Protein 2D8A (pdb70)

Organism: Pyrococcus horikoshii (strain ATCC 700860 / DSM 12428 / JCM 9974 / NBRC 100139 / OT-3) (NCBI:txid70601)

CATH classification: 3.90.180.10 (+1 more: 3.40.50.720)

Sequence (327 aa):
EKVAIKTKPGYGAELVEVDVPKPGPGEVLIKVLATSICGTDLHIYEWNEWAQSRIKPPQIGHEVAGEVVEIGPGVEGIEVGDYVSVETHIVCGKCYTKIFGVDTDGVFAEYAVVPAQNIWKNPKSIPPEYATLQEPLGNAVDTVLAGPISGKSVLITGAGPLGLLGIAVAKASGAYPVIVSEPSDFRRELAKKVGADYVINPFEEDVVKEVDITDGNGVDVFLEFSGAPKALEQGLQAVTPAGRVSLLGLYPGKVTIDFNNLIIFKALTIYGITGRHLWETWYTVSRLLQSGKLNLDPIITHKYKGFDKYEEAFELRAGKTGKVVFL

B-factor: mean 37.65, std 12.91, range [17.11, 85.03]

Secondary structure (DSSP, 8-state):
---B---SSSSS---B--PPP---TTEEEEEEEEEE--HHHHHHHHT-TTHHHH--SS----EEEEEEEEE-TT--S--TT-EEEE--EE--S----EETTTSS--SSBSEEEEEGGGEEEPPTTS-HHHHTTHHHHHHHHHHHTTS--TT--EEEE--SHHHHHHHHHHHHTT--SEEEE-S-HHHHHHHHHHT-SEEE-TTTS-HHHH--TTTTS-EEEEEE-S--HHHHHHHHHHEEEEEEEEE----SS-----HIIIIITTT-EEEE-----SHHHHHHHHHHHHHT----TTTEEEE-SSSTTHHHHHH---S--SEEE--

GO terms:
  GO:0070401 NADP+ binding (F, IDA)
  GO:0070403 NAD+ binding (F, IDA)
  GO:0008270 zinc ion binding (F, IDA)
  GO:0008743 L-threonine 3-dehydrogenase activity (F, IDA)
  GO:0016597 amino acid binding (F, IDA)
  GO:0051289 protein homotetramerization (P, IDA)
  GO:0006566 L-threonine metabolic process (P, IDA)

Radius of gyration: 20.28 Å; Cα contacts (8 Å, |Δi|>4): 735; chains: 1; bounding box: 40×64×43 Å

Solvent-accessible surface area: 14862 Å² total

Nearest PDB structures (foldseek):
  2d8a-assembly1_A  TM=9.999E-01  e=1.717E-71  Pyrococcus horikoshii OT3
  2dq4-assembly1_A  TM=9.585E-01  e=4.069E-44  Thermus thermophilus
  5kia-assembly1_A-2  TM=9.401E-01  e=1.215E-38  Burkholderia thailandensis E264
  5tnx-assembly1_A  TM=8.640E-01  e=2.549E-27  Burkholderia ambifaria MC40-6
  4cpd-assembly2_C  TM=8.624E-01  e=5.779E-26  Thermus sp. ATN1

InterPro domains:
  IPR002328 Alcohol dehydrogenase, zinc-type, conserved site [PS00059] (66-80)
  IPR004627 L-threonine 3-dehydrogenase [MF_00627] (5-347)
  IPR004627 L-threonine 3-dehydrogenase [TIGR00692] (7-346)
  IPR011032 GroES-like superfamily [SSF50129] (3-177)
  IPR013149 Alcohol dehydrogenase-like, C-terminal [PF00107] (178-308)
  IPR013154 Alcohol dehydrogenase-like, N-terminal [PF08240] (28-140)
  IPR020843 Enoylreductase domain [SM00829] (16-345)
  IPR036291 NAD(P)-binding domain superfamily [SSF51735] (146-310)
  IPR050129 Zinc-containing alcohol dehydrogenase [PTHR43401] (5-345)

Structure (mmCIF, N/CA/C/O backbone):
data_2D8A
#
_entry.id   2D8A
#
_cell.length_a   85.084
_cell.length_b   89.436
_cell.length_c   122.413
_cell.angle_alpha   90.00
_cell.angle_beta   90.00
_cell.angle_gamma   90.00
#
_symmetry.space_group_name_H-M   'I 2 2 2'
#
loop_
_entity.id
_entity.type
_entity.pdbx_description
1 polymer 'Probable L-threonine 3-dehydrogenase'
2 non-polymer 'ZINC ION'
3 non-polymer NICOTINAMIDE-ADENINE-DINUCLEOTIDE
4 water water
#
loop_
_atom_site.group_PDB
_atom_site.id
_atom_site.type_symbol
_atom_site.label_atom_id
_atom_site.label_alt_id
_atom_site.label_comp_id
_atom_site.label_asym_id
_atom_site.label_entity_id
_atom_site.label_seq_id
_atom_site.pdbx_PDB_ins_code
_atom_site.Cartn_x
_atom_site.Cartn_y
_atom_site.Cartn_z
_atom_site.occupancy
_atom_site.B_iso_or_equiv
_atom_site.auth_seq_id
_atom_site.auth_comp_id
_atom_site.auth_asym_id
_atom_site.auth_atom_id
_atom_site.pdbx_PDB_model_num
ATOM 1 N N . GLU A 1 3 ? 31.099 -1.612 25.972 1.00 53.41 3 GLU A N 1
ATOM 2 C CA . GLU A 1 3 ? 31.181 -0.310 26.695 1.00 52.45 3 GLU A CA 1
ATOM 3 C C . GLU A 1 3 ? 30.055 0.608 26.227 1.00 50.40 3 GLU A C 1
ATOM 4 O O . GLU A 1 3 ? 29.887 0.843 25.032 1.00 48.79 3 GLU A O 1
ATOM 10 N N . LYS A 1 4 ? 29.278 1.114 27.178 1.00 48.76 4 LYS A N 1
ATOM 11 C CA . LYS A 1 4 ? 28.157 1.996 26.873 1.00 47.27 4 LYS A CA 1
ATOM 12 C C . LYS A 1 4 ? 28.461 3.439 27.268 1.00 45.08 4 LYS A C 1
ATOM 13 O O . LYS A 1 4 ? 29.387 3.706 28.036 1.00 44.11 4 LYS A O 1
ATOM 27 N N . VAL A 1 6 ? 26.442 7.597 27.748 1.00 33.42 6 VAL A N 1
ATOM 28 C CA . VAL A 1 6 ? 25.234 8.405 27.786 1.00 33.77 6 VAL A CA 1
ATOM 29 C C . VAL A 1 6 ? 25.253 9.378 26.606 1.00 34.46 6 VAL A C 1
ATOM 30 O O . VAL A 1 6 ? 26.313 9.879 26.224 1.00 34.09 6 VAL A O 1
ATOM 34 N N . ALA A 1 7 ? 24.084 9.643 26.033 1.00 33.96 7 ALA A N 1
ATOM 35 C CA . ALA A 1 7 ? 23.985 10.570 24.915 1.00 34.25 7 ALA A CA 1
ATOM 36 C C . ALA A 1 7 ? 22.618 11.238 24.829 1.00 35.22 7 ALA A C 1
ATOM 37 O O . ALA A 1 7 ? 21.599 10.645 25.198 1.00 36.31 7 ALA A O 1
ATOM 39 N N . ILE A 1 8 ? 22.603 12.484 24.367 1.00 34.40 8 ILE A N 1
ATOM 40 C CA . ILE A 1 8 ? 21.357 13.219 24.183 1.00 36.66 8 ILE A CA 1
ATOM 41 C C . ILE A 1 8 ? 21.029 12.944 22.729 1.00 40.21 8 ILE A C 1
ATOM 42 O O . ILE A 1 8 ? 21.746 13.399 21.835 1.00 40.45 8 ILE A O 1
ATOM 55 N N . LYS A 1 10 ? 18.140 12.518 19.332 1.00 46.03 10 LYS A N 1
ATOM 56 C CA . LYS A 1 10 ? 16.866 12.786 18.684 1.00 46.30 10 LYS A CA 1
ATOM 57 C C . LYS A 1 10 ? 16.438 11.407 18.195 1.00 47.25 10 LYS A C 1
ATOM 58 O O . LYS A 1 10 ? 16.821 10.972 17.109 1.00 47.51 10 LYS A O 1
ATOM 64 N N . THR A 1 11 ? 15.663 10.719 19.024 1.00 48.56 11 THR A N 1
ATOM 65 C CA . THR A 1 11 ? 15.195 9.368 18.729 1.00 49.46 11 THR A CA 1
ATOM 66 C C . THR A 1 11 ? 14.230 9.262 17.555 1.00 50.83 11 THR A C 1
ATOM 67 O O . THR A 1 11 ? 14.311 8.324 16.760 1.00 50.32 11 THR A O 1
ATOM 71 N N . LYS A 1 12 ? 13.316 10.220 17.449 1.00 52.35 12 LYS A N 1
ATOM 72 C CA . LYS A 1 12 ? 12.326 10.202 16.379 1.00 53.56 12 LYS A CA 1
ATOM 73 C C . LYS A 1 12 ? 11.800 11.603 16.107 1.00 54.10 12 LYS A C 1
ATOM 74 O O . LYS A 1 12 ? 12.086 12.536 16.856 1.00 54.95 12 LYS A O 1
ATOM 80 N N . PRO A 1 13 ? 11.022 11.768 15.023 1.00 54.25 13 PRO A N 1
ATOM 81 C CA . PRO A 1 13 ? 10.458 13.074 14.675 1.00 53.97 13 PRO A CA 1
ATOM 82 C C . PRO A 1 13 ? 9.532 13.560 15.785 1.00 54.50 13 PRO A C 1
ATOM 83 O O . PRO A 1 13 ? 8.783 12.774 16.366 1.00 55.01 13 PRO A O 1
ATOM 87 N N . GLY A 1 14 ? 9.586 14.854 16.076 1.00 54.14 14 GLY A N 1
ATOM 88 C CA . GLY A 1 14 ? 8.752 15.407 17.124 1.00 53.68 14 GLY A CA 1
ATOM 89 C C . GLY A 1 14 ? 9.531 16.351 18.020 1.00 53.23 14 GLY A C 1
ATOM 90 O O . GLY A 1 14 ? 10.703 16.629 17.772 1.00 53.46 14 GLY A O 1
ATOM 91 N N . TYR A 1 15 ? 8.882 16.838 19.070 1.00 52.60 15 TYR A N 1
ATOM 92 C CA . TYR A 1 15 ? 9.512 17.764 20.001 1.00 52.96 15 TYR A CA 1
ATOM 93 C C . TYR A 1 15 ? 10.422 17.045 20.996 1.00 52.66 15 TYR A C 1
ATOM 94 O O . TYR A 1 15 ? 10.282 15.842 21.226 1.00 52.17 15 TYR A O 1
ATOM 103 N N . GLY A 1 16 ? 11.356 17.797 21.574 1.00 52.43 16 GLY A N 1
ATOM 104 C CA . GLY A 1 16 ? 12.269 17.255 22.566 1.00 50.31 16 GLY A CA 1
ATOM 105 C C . GLY A 1 16 ? 13.291 16.237 22.098 1.00 49.10 16 GLY A C 1
ATOM 106 O O . GLY A 1 16 ? 13.516 16.060 20.901 1.00 49.62 16 GLY A O 1
ATOM 107 N N . ALA A 1 17 ? 13.916 15.570 23.063 1.00 47.78 17 ALA A N 1
ATOM 108 C CA . ALA A 1 17 ? 14.924 14.555 22.787 1.00 48.01 17 ALA A CA 1
ATOM 109 C C . ALA A 1 17 ? 14.994 13.586 23.963 1.00 47.58 17 ALA A C 1
ATOM 110 O O . ALA A 1 17 ? 14.405 13.833 25.015 1.00 47.39 17 ALA A O 1
ATOM 112 N N . GLU A 1 18 ? 15.718 12.486 23.784 1.00 47.77 18 GLU A N 1
ATOM 113 C CA . GLU A 1 18 ? 15.855 11.489 24.842 1.00 47.38 18 GLU A CA 1
ATOM 114 C C . GLU A 1 18 ? 17.296 11.297 25.302 1.00 46.19 18 GLU A C 1
ATOM 115 O O . GLU A 1 18 ? 18.223 11.288 24.492 1.00 45.06 18 GLU A O 1
ATOM 121 N N . LEU A 1 19 ? 17.470 11.146 26.612 1.00 42.84 19 LEU A N 1
ATOM 122 C CA . LEU A 1 19 ? 18.782 10.905 27.196 1.00 41.75 19 LEU A CA 1
ATOM 123 C C . LEU A 1 19 ? 18.895 9.381 27.248 1.00 42.36 19 LEU A C 1
ATOM 124 O O . LEU A 1 19 ? 18.202 8.732 28.031 1.00 42.61 19 LEU A O 1
ATOM 129 N N . VAL A 1 20 ? 19.758 8.809 26.415 1.00 41.85 20 VAL A N 1
ATOM 130 C CA . VAL A 1 20 ? 19.897 7.357 26.361 1.00 42.45 20 VAL A CA 1
ATOM 131 C C . VAL A 1 20 ? 21.317 6.838 26.556 1.00 42.12 20 VAL A C 1
ATOM 132 O O . VAL A 1 20 ? 22.259 7.607 26.746 1.00 42.89 20 VAL A O 1
ATOM 136 N N . GLU A 1 21 ? 21.453 5.516 26.522 1.00 41.13 21 GLU A N 1
ATOM 137 C CA . GLU A 1 21 ? 22.753 4.868 26.646 1.00 42.11 21 GLU A CA 1
ATOM 138 C C . GLU A 1 21 ? 22.951 3.960 25.441 1.00 41.32 21 GLU A C 1
ATOM 139 O O . GLU A 1 21 ? 22.170 3.035 25.212 1.00 43.04 21 GLU A O 1
ATOM 145 N N . VAL A 1 22 ? 23.993 4.238 24.665 1.00 40.33 22 VAL A N 1
ATOM 146 C CA . VAL A 1 22 ? 24.294 3.461 23.467 1.00 38.67 22 VAL A CA 1
ATOM 147 C C . VAL A 1 22 ? 25.752 3.026 23.465 1.00 38.66 22 VAL A C 1
ATOM 148 O O . VAL A 1 22 ? 26.533 3.442 24.318 1.00 38.06 22 VAL A O 1
ATOM 152 N N . ASP A 1 23 ? 26.117 2.187 22.502 1.00 39.97 23 ASP A N 1
ATOM 153 C CA . ASP A 1 23 ? 27.487 1.706 22.407 1.00 40.78 23 ASP A CA 1
ATOM 154 C C . ASP A 1 23 ? 28.439 2.839 22.080 1.00 40.37 23 ASP A C 1
ATOM 155 O O . ASP A 1 23 ? 28.090 3.760 21.344 1.00 38.95 23 ASP A O 1
ATOM 160 N N . VAL A 1 24 ? 29.638 2.771 22.643 1.00 40.31 24 VAL A N 1
ATOM 161 C CA . VAL A 1 24 ? 30.656 3.767 22.359 1.00 41.40 24 VAL A CA 1
ATOM 162 C C . VAL A 1 24 ? 31.064 3.471 20.923 1.00 41.95 24 VAL A C 1
ATOM 163 O O . VAL A 1 24 ? 31.518 2.373 20.621 1.00 42.74 24 VAL A O 1
ATOM 167 N N . PRO A 1 25 ? 30.895 4.442 20.015 1.00 42.81 25 PRO A N 1
ATOM 168 C CA . PRO A 1 25 ? 31.261 4.230 18.612 1.00 42.71 25 PRO A CA 1
ATOM 169 C C . PRO A 1 25 ? 32.740 3.909 18.402 1.00 43.14 25 PRO A C 1
ATOM 170 O O . PRO A 1 25 ? 33.588 4.263 19.222 1.00 41.87 25 PRO A O 1
ATOM 174 N N . LYS A 1 26 ? 33.034 3.223 17.300 1.00 44.41 26 LYS A N 1
ATOM 175 C CA . LYS A 1 26 ? 34.404 2.850 16.962 1.00 44.05 26 LYS A CA 1
ATOM 176 C C . LYS A 1 26 ? 34.823 3.609 15.705 1.00 42.95 26 LYS A C 1
ATOM 177 O O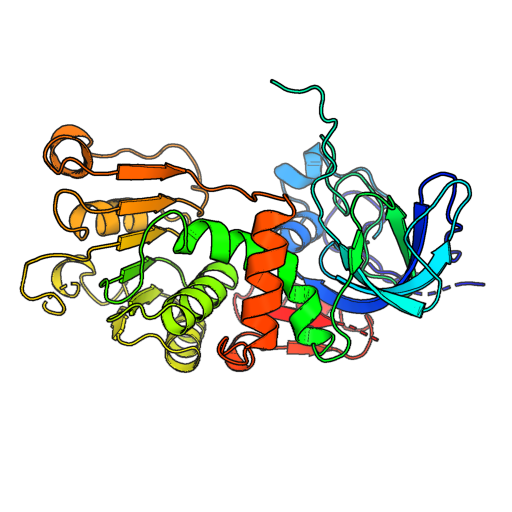 . LYS A 1 26 ? 34.104 3.620 14.704 1.00 41.56 26 LYS A O 1
ATOM 183 N N . PRO A 1 27 ? 35.998 4.254 15.742 1.00 41.69 27 PRO A N 1
ATOM 184 C CA . PRO A 1 27 ? 36.501 5.020 14.599 1.00 42.03 27 PRO A CA 1
ATOM 185 C C . PRO A 1 27 ? 36.932 4.171 13.401 1.00 42.99 27 PRO A C 1
ATOM 186 O O . PRO A 1 27 ? 37.744 3.254 13.532 1.00 43.21 27 PRO A O 1
ATOM 190 N N . GLY A 1 28 ? 36.376 4.486 12.235 1.00 43.24 28 GLY A N 1
ATOM 191 C CA . GLY A 1 28 ? 36.724 3.759 11.026 1.00 44.43 28 GLY A CA 1
ATOM 192 C C . GLY A 1 28 ? 37.832 4.473 10.272 1.00 44.48 28 GLY A C 1
ATOM 193 O O . GLY A 1 28 ? 38.482 5.358 10.834 1.00 45.46 28 GLY A O 1
ATOM 194 N N . PRO A 1 29 ? 38.080 4.117 9.001 1.00 44.02 29 PRO A N 1
ATOM 195 C CA . PRO A 1 29 ? 39.138 4.772 8.222 1.00 43.96 29 PRO A CA 1
ATOM 196 C C . PRO A 1 29 ? 38.962 6.291 8.153 1.00 42.80 29 PRO A C 1
ATOM 197 O O . PRO A 1 29 ? 37.868 6.789 7.894 1.00 41.79 29 PRO A O 1
ATOM 201 N N . GLY A 1 30 ? 40.047 7.018 8.396 1.00 43.51 30 GLY A N 1
ATOM 202 C CA . GLY A 1 30 ? 39.993 8.468 8.348 1.00 42.70 30 GLY A CA 1
ATOM 203 C C . GLY A 1 30 ? 39.250 9.116 9.501 1.00 42.75 30 GLY A C 1
ATOM 204 O O . GLY A 1 30 ? 38.965 10.313 9.455 1.00 42.40 30 GLY A O 1
ATOM 205 N N . GLU A 1 31 ? 38.929 8.341 10.535 1.00 41.74 31 GLU A N 1
ATOM 206 C CA . GLU A 1 31 ? 38.215 8.883 11.691 1.00 40.67 31 GLU A CA 1
ATOM 207 C C . GLU A 1 31 ? 38.993 8.691 12.984 1.00 39.27 31 GLU A C 1
ATOM 208 O O . GLU A 1 31 ? 39.920 7.883 13.057 1.00 39.20 31 GLU A O 1
ATOM 214 N N . VAL A 1 32 ? 38.607 9.449 14.005 1.00 37.04 32 VAL A N 1
ATOM 215 C CA . VAL A 1 32 ? 39.229 9.344 15.318 1.00 35.57 32 VAL A CA 1
ATOM 216 C C . VAL A 1 32 ? 38.112 9.378 16.354 1.00 34.22 32 VAL A C 1
ATOM 217 O O . VAL A 1 32 ? 37.004 9.835 16.067 1.00 33.78 32 VAL A O 1
ATOM 221 N N . LEU A 1 33 ? 38.400 8.881 17.550 1.00 33.28 33 LEU A N 1
ATOM 222 C CA . LEU A 1 33 ? 37.413 8.873 18.621 1.00 32.61 33 LEU A CA 1
ATOM 223 C C . LEU A 1 33 ? 37.860 9.848 19.692 1.00 31.54 33 LEU A C 1
ATOM 224 O O . LEU A 1 33 ? 39.004 9.798 20.147 1.00 32.95 33 LEU A O 1
ATOM 229 N N . ILE A 1 34 ? 36.967 10.741 20.096 1.00 31.92 34 ILE A N 1
ATOM 230 C CA . ILE A 1 34 ? 37.317 11.697 21.134 1.00 31.36 34 ILE A CA 1
ATOM 231 C C . ILE A 1 34 ? 36.427 11.527 22.350 1.00 30.67 34 ILE A C 1
ATOM 232 O O . ILE A 1 34 ? 35.275 11.111 22.238 1.00 30.05 34 ILE A O 1
ATOM 237 N N . LYS A 1 35 ? 36.991 11.821 23.513 1.00 31.32 35 LYS A N 1
ATOM 238 C CA . LYS A 1 35 ? 36.254 11.775 24.760 1.00 32.34 35 LYS A CA 1
ATOM 239 C C . LYS A 1 35 ? 35.850 13.232 24.956 1.00 30.49 35 LYS A C 1
ATOM 240 O O . LYS A 1 35 ? 36.704 14.115 24.933 1.00 29.14 35 LYS A O 1
ATOM 246 N N . VAL A 1 36 ? 34.559 13.479 25.137 1.00 28.19 36 VAL A N 1
ATOM 247 C CA . VAL A 1 36 ? 34.068 14.837 25.308 1.00 28.13 36 VAL A CA 1
ATOM 248 C C . VAL A 1 36 ? 34.378 15.392 26.687 1.00 28.69 36 VAL A C 1
ATOM 249 O O . VAL A 1 36 ? 34.129 14.738 27.702 1.00 28.95 36 VAL A O 1
ATOM 253 N N . LEU A 1 37 ? 34.934 16.601 26.712 1.00 28.21 37 LEU A N 1
ATOM 254 C CA . LEU A 1 37 ? 35.280 17.270 27.957 1.00 26.90 37 LEU A CA 1
ATOM 255 C C . LEU A 1 37 ? 34.246 18.358 28.202 1.00 28.60 37 LEU A C 1
ATOM 256 O O . LEU A 1 37 ? 33.795 18.566 29.331 1.00 27.39 37 LEU A O 1
ATOM 261 N N . ALA A 1 38 ? 33.869 19.046 27.129 1.00 27.02 38 ALA A N 1
ATOM 262 C CA . ALA A 1 38 ? 32.864 20.096 27.202 1.00 27.25 38 ALA A CA 1
ATOM 263 C C . ALA A 1 38 ? 32.183 20.220 25.849 1.00 27.34 38 ALA A C 1
ATOM 264 O O . ALA A 1 38 ? 32.801 20.008 24.807 1.00 27.78 38 ALA A O 1
ATOM 266 N N . THR A 1 39 ? 30.898 20.537 25.870 1.00 28.41 39 THR A N 1
ATOM 267 C CA . THR A 1 39 ? 30.135 20.697 24.645 1.00 29.24 39 THR A CA 1
ATOM 268 C C . THR A 1 39 ? 29.097 21.780 24.900 1.00 30.82 39 THR A C 1
ATOM 269 O O . THR A 1 39 ? 28.472 21.809 25.960 1.00 32.01 39 THR A O 1
ATOM 273 N N . SER A 1 40 ? 28.925 22.680 23.938 1.00 29.73 40 SER A N 1
ATOM 274 C CA . SER A 1 40 ? 27.985 23.776 24.096 1.00 29.85 40 SER A CA 1
ATOM 275 C C . SER A 1 40 ? 26.792 23.702 23.153 1.00 29.22 40 SER A C 1
ATOM 276 O O . SER A 1 40 ? 26.854 23.075 22.098 1.00 29.08 40 SER A O 1
ATOM 279 N N . ILE A 1 41 ? 25.706 24.358 23.539 1.00 31.29 41 ILE A N 1
ATOM 280 C CA . ILE A 1 41 ? 24.489 24.334 22.741 1.00 32.85 41 ILE A CA 1
ATOM 281 C C . ILE A 1 41 ? 24.382 25.548 21.831 1.00 33.30 41 ILE A C 1
ATOM 282 O O . ILE A 1 41 ? 24.707 26.663 22.224 1.00 33.01 41 ILE A O 1
ATOM 287 N N . CYS A 1 42 ? 23.903 25.311 20.617 1.00 34.59 42 CYS A N 1
ATOM 288 C CA . CYS A 1 42 ? 23.770 26.355 19.612 1.00 38.62 42 CYS A CA 1
ATOM 289 C C . CYS A 1 42 ? 22.323 26.506 19.140 1.00 38.47 42 CYS A C 1
ATOM 290 O O . CYS A 1 42 ? 21.474 25.656 19.420 1.00 35.91 42 CYS A O 1
ATOM 293 N N . GLY A 1 43 ? 22.049 27.592 18.423 1.00 39.10 43 GLY A N 1
ATOM 294 C CA . GLY A 1 43 ? 20.709 27.825 17.915 1.00 39.95 43 GLY A CA 1
ATOM 295 C C . GLY A 1 43 ? 20.223 26.674 17.052 1.00 40.91 43 GLY A C 1
ATOM 296 O O . GLY A 1 43 ? 19.049 26.312 17.096 1.00 41.38 43 GLY A O 1
ATOM 297 N N . THR A 1 44 ? 21.130 26.100 16.266 1.00 41.44 44 THR A N 1
ATOM 298 C CA . THR A 1 44 ? 20.804 24.975 15.395 1.00 41.71 44 THR A CA 1
ATOM 299 C C . THR A 1 44 ? 20.280 23.801 16.223 1.00 41.75 44 THR A C 1
ATOM 300 O O . THR A 1 44 ? 19.300 23.155 15.851 1.00 41.11 44 THR A O 1
ATOM 304 N N . ASP A 1 45 ? 20.938 23.530 17.347 1.00 40.12 45 ASP A N 1
ATOM 305 C CA . ASP A 1 45 ? 20.527 22.441 18.224 1.00 39.69 45 ASP A CA 1
ATOM 306 C C . ASP A 1 45 ? 19.113 22.679 18.741 1.00 40.34 45 ASP A C 1
ATOM 307 O O . ASP A 1 45 ? 18.321 21.743 18.853 1.00 39.14 45 ASP A O 1
ATOM 312 N N . LEU A 1 46 ? 18.797 23.931 19.056 1.00 40.92 46 LEU A N 1
ATOM 313 C CA . LEU A 1 46 ? 17.468 24.267 19.556 1.00 43.04 46 LEU A CA 1
ATOM 314 C C . LEU A 1 46 ? 16.390 24.011 18.502 1.00 44.78 46 LEU A C 1
ATOM 315 O O . LEU A 1 46 ? 15.278 23.599 18.835 1.00 46.36 46 LEU A O 1
ATOM 320 N N . HIS A 1 47 ? 16.719 24.254 17.236 1.00 45.55 47 HIS A N 1
ATOM 321 C CA . HIS A 1 47 ? 15.770 24.030 16.152 1.00 47.28 47 HIS A CA 1
ATOM 322 C C . HIS A 1 47 ? 15.506 22.543 15.977 1.00 47.77 47 HIS A C 1
ATOM 323 O O . HIS A 1 47 ? 14.386 22.132 15.667 1.00 48.20 47 HIS A O 1
ATOM 330 N N . ILE A 1 48 ? 16.549 21.741 16.155 1.00 46.43 48 ILE A N 1
ATOM 331 C CA . ILE A 1 48 ? 16.420 20.300 16.031 1.00 45.64 48 ILE A CA 1
ATOM 332 C C . ILE A 1 48 ? 15.583 19.812 17.207 1.00 46.66 48 ILE A C 1
ATOM 333 O O . ILE A 1 48 ? 14.752 18.917 17.063 1.00 47.81 48 ILE A O 1
ATOM 338 N N . TYR A 1 49 ? 15.796 20.423 18.367 1.00 46.89 49 TYR A N 1
ATOM 339 C CA . TYR A 1 49 ? 15.056 20.068 19.573 1.00 48.10 49 TYR A CA 1
ATOM 340 C C . TYR A 1 49 ? 13.577 20.377 19.356 1.00 49.67 49 TYR A C 1
ATOM 341 O O . TYR A 1 49 ? 12.719 19.506 19.497 1.00 49.45 49 TYR A O 1
ATOM 350 N N . GLU A 1 50 ? 13.291 21.629 19.012 1.00 51.55 50 GLU A N 1
ATOM 351 C CA . GLU A 1 50 ? 11.924 22.076 18.766 1.00 53.62 50 GLU A CA 1
ATOM 352 C C . GLU A 1 50 ? 11.344 21.397 17.532 1.00 54.34 50 GLU A C 1
ATOM 353 O O . GLU A 1 50 ? 10.129 21.352 17.351 1.00 55.59 50 GLU A O 1
ATOM 359 N N . TRP A 1 51 ? 12.226 20.881 16.684 1.00 55.25 51 TRP A N 1
ATOM 360 C CA . TRP A 1 51 ? 11.826 20.188 15.466 1.00 56.60 51 TRP A CA 1
ATOM 361 C C . TRP A 1 51 ? 10.970 21.069 14.559 1.00 58.03 51 TRP A C 1
ATOM 362 O O . TRP A 1 51 ? 9.801 20.768 14.314 1.00 58.47 51 TRP A O 1
ATOM 373 N N . ASN A 1 52 ? 11.557 22.153 14.058 1.00 58.81 52 ASN A N 1
ATOM 374 C CA . ASN A 1 52 ? 10.836 23.070 13.180 1.00 59.32 52 ASN A CA 1
ATOM 375 C C . ASN A 1 52 ? 10.906 22.635 11.723 1.00 60.29 52 ASN A C 1
ATOM 376 O O . ASN A 1 52 ? 11.450 21.577 11.406 1.00 60.46 52 ASN A O 1
ATOM 381 N N . GLU A 1 53 ? 10.350 23.464 10.844 1.00 61.56 53 GLU A N 1
ATOM 382 C CA . GLU A 1 53 ? 10.328 23.189 9.411 1.00 61.98 53 GLU A CA 1
ATOM 383 C C . GLU A 1 53 ? 11.707 22.802 8.885 1.00 61.41 53 GLU A C 1
ATOM 384 O O . GLU A 1 53 ? 11.842 21.854 8.111 1.00 61.68 53 GLU A O 1
ATOM 390 N N . TRP A 1 54 ? 12.730 23.541 9.305 1.00 60.78 54 TRP A N 1
ATOM 391 C CA . TRP A 1 54 ? 14.094 23.272 8.866 1.00 60.08 54 TRP A CA 1
ATOM 392 C C . TRP A 1 54 ? 14.570 21.882 9.276 1.00 60.10 54 TRP A C 1
ATOM 393 O O . TRP A 1 54 ? 15.074 21.120 8.449 1.00 60.33 54 TRP A O 1
ATOM 404 N N . ALA A 1 55 ? 14.422 21.561 10.558 1.00 59.79 55 ALA A N 1
ATOM 405 C CA . ALA A 1 55 ? 14.847 20.264 11.072 1.00 59.69 55 ALA A CA 1
ATOM 406 C C . ALA A 1 55 ? 14.004 19.146 10.473 1.00 59.75 55 ALA A C 1
ATOM 407 O O . ALA A 1 55 ? 14.516 18.073 10.148 1.00 59.12 55 ALA A O 1
ATOM 409 N N . GLN A 1 56 ? 12.710 19.410 10.329 1.00 60.43 56 GLN A N 1
ATOM 410 C CA . GLN A 1 56 ? 11.777 18.439 9.769 1.00 61.77 56 GLN A CA 1
ATOM 411 C C . GLN A 1 56 ? 12.152 18.011 8.357 1.00 62.05 56 GLN A C 1
ATOM 412 O O . GLN A 1 56 ? 11.618 17.029 7.843 1.00 62.74 56 GLN A O 1
ATOM 418 N N . SER A 1 57 ? 13.068 18.742 7.731 1.00 62.04 57 SER A N 1
ATOM 419 C CA . SER A 1 57 ? 13.470 18.429 6.366 1.00 62.50 57 SER A CA 1
ATOM 420 C C . SER A 1 57 ? 14.908 17.952 6.194 1.00 62.13 57 SER A C 1
ATOM 421 O O . SER A 1 57 ? 15.276 17.480 5.118 1.00 62.35 57 SER A O 1
ATOM 424 N N . ARG A 1 58 ? 15.723 18.061 7.237 1.00 61.25 58 ARG A N 1
ATOM 425 C CA . ARG A 1 58 ? 17.115 17.648 7.110 1.00 60.22 58 ARG A CA 1
ATOM 426 C C . ARG A 1 58 ? 17.595 16.618 8.127 1.00 59.23 58 ARG A C 1
ATOM 427 O O . ARG A 1 58 ? 18.505 15.836 7.843 1.00 58.75 58 ARG A O 1
ATOM 435 N N . ILE A 1 59 ? 16.992 16.615 9.310 1.00 58.04 59 ILE A N 1
ATOM 436 C CA . ILE A 1 59 ? 17.390 15.671 10.346 1.00 57.09 59 ILE A CA 1
ATOM 437 C C . ILE A 1 59 ? 16.793 14.286 10.098 1.00 56.65 59 ILE A C 1
ATOM 438 O O . ILE A 1 59 ? 15.602 14.152 9.824 1.00 57.16 59 ILE A O 1
ATOM 443 N N . LYS A 1 60 ? 17.636 13.263 10.190 1.00 55.97 60 LYS A N 1
ATOM 444 C CA . LYS A 1 60 ? 17.213 11.883 9.986 1.00 55.84 60 LYS A CA 1
ATOM 445 C C . LYS A 1 60 ? 17.449 11.052 11.248 1.00 54.59 60 LYS A C 1
ATOM 446 O O . LYS A 1 60 ? 18.476 10.387 11.384 1.00 54.29 60 LYS A O 1
ATOM 452 N N . PRO A 1 61 ? 16.493 11.080 12.189 1.00 53.68 61 PRO A N 1
ATOM 453 C CA . PRO A 1 61 ? 16.615 10.322 13.439 1.00 52.60 61 PRO A CA 1
ATOM 454 C C . PRO A 1 61 ? 16.593 8.810 13.238 1.00 51.26 61 PRO A C 1
ATOM 455 O O . PRO A 1 61 ? 16.094 8.318 12.228 1.00 52.87 61 PRO A O 1
ATOM 459 N N . PRO A 1 62 ? 17.147 8.050 14.196 1.00 49.42 62 PRO A N 1
ATOM 460 C CA . PRO A 1 62 ? 17.783 8.521 15.430 1.00 48.28 62 PRO A CA 1
ATOM 461 C C . PRO A 1 62 ? 19.159 9.127 15.163 1.00 47.39 62 PRO A C 1
ATOM 462 O O . PRO A 1 62 ? 19.882 8.683 14.270 1.00 46.74 62 PRO A O 1
ATOM 466 N N . GLN A 1 63 ? 19.526 10.134 15.946 1.00 45.21 63 GLN A N 1
ATOM 467 C CA . GLN A 1 63 ? 20.813 10.782 15.762 1.00 43.39 63 GLN A CA 1
ATOM 468 C C . GLN A 1 63 ? 21.223 11.602 16.974 1.00 41.03 63 GLN A C 1
ATOM 469 O O . GLN A 1 63 ? 20.414 12.331 17.546 1.00 41.02 63 GLN A O 1
ATOM 475 N N . ILE A 1 64 ? 22.486 11.467 17.364 1.00 39.80 64 ILE A N 1
ATOM 476 C CA . ILE A 1 64 ? 23.029 12.200 18.501 1.00 38.74 64 ILE A CA 1
ATOM 477 C C . ILE A 1 64 ? 23.131 13.680 18.131 1.00 38.00 64 ILE A C 1
ATOM 478 O O . ILE A 1 64 ? 23.597 14.029 17.050 1.00 38.82 64 ILE A O 1
ATOM 491 N N . GLY A 1 66 ? 24.096 17.962 18.841 1.00 35.08 66 GLY A N 1
ATOM 492 C CA . GLY A 1 66 ? 25.275 18.759 19.159 1.00 34.69 66 GLY A CA 1
ATOM 493 C C . GLY A 1 66 ? 26.445 18.732 18.192 1.00 33.28 66 GLY A C 1
ATOM 494 O O . GLY A 1 66 ? 26.665 17.740 17.503 1.00 32.63 66 GLY A O 1
ATOM 495 N N . HIS A 1 67 ? 27.206 19.826 18.144 1.00 33.03 67 HIS A N 1
ATOM 496 C CA . HIS A 1 67 ? 28.372 19.897 17.264 1.00 33.18 67 HIS A CA 1
ATOM 497 C C . HIS A 1 67 ? 29.553 20.693 17.823 1.00 31.96 67 HIS A C 1
ATOM 498 O O . HIS A 1 67 ? 30.683 20.508 17.378 1.00 34.92 67 HIS A O 1
ATOM 505 N N . GLU A 1 68 ? 29.305 21.575 18.786 1.00 28.39 68 GLU A N 1
ATOM 506 C CA . GLU A 1 68 ? 30.383 22.371 19.379 1.00 28.03 68 GLU A CA 1
ATOM 507 C C . GLU A 1 68 ? 31.036 21.545 20.483 1.00 28.90 68 GLU A C 1
ATOM 508 O O . GLU A 1 68 ? 30.358 21.089 21.407 1.00 28.59 68 GLU A O 1
ATOM 514 N N . VAL A 1 69 ? 32.351 21.363 20.414 1.00 27.37 69 VAL A N 1
ATOM 515 C CA . VAL A 1 69 ? 33.006 20.539 21.418 1.00 26.77 69 VAL A CA 1
ATOM 516 C C . VAL A 1 69 ? 34.479 20.812 21.667 1.00 26.73 69 VAL A C 1
ATOM 517 O O . VAL A 1 69 ? 35.175 21.426 20.861 1.00 26.65 69 VAL A O 1
ATOM 521 N N . ALA A 1 70 ? 34.928 20.344 22.823 1.00 26.60 70 ALA A N 1
ATOM 522 C CA . ALA A 1 70 ? 36.314 20.413 23.240 1.00 25.22 70 ALA A CA 1
ATOM 523 C C . ALA A 1 70 ? 36.488 18.994 23.773 1.00 28.77 70 ALA A C 1
ATOM 524 O O . ALA A 1 70 ? 35.770 18.576 24.691 1.00 26.41 70 ALA A O 1
ATOM 526 N N . GLY A 1 71 ? 37.405 18.239 23.188 1.00 27.71 71 GLY A N 1
ATOM 527 C CA . GLY A 1 71 ? 37.594 16.880 23.652 1.00 31.09 71 GLY A CA 1
ATOM 528 C C . GLY A 1 71 ? 39.026 16.410 23.588 1.00 30.93 71 GLY A C 1
ATOM 529 O O . GLY A 1 71 ? 39.926 17.171 23.229 1.00 29.87 71 GLY A O 1
ATOM 530 N N . GLU A 1 72 ? 39.227 15.147 23.943 1.00 30.78 72 GLU A N 1
ATOM 531 C CA . GLU A 1 72 ? 40.544 14.531 23.929 1.00 33.67 72 GLU A CA 1
ATOM 532 C C . GLU A 1 72 ? 40.473 13.253 23.098 1.00 34.05 72 GLU A C 1
ATOM 533 O O . GLU A 1 72 ? 39.590 12.417 23.305 1.00 33.48 72 GLU A O 1
ATOM 539 N N . VAL A 1 73 ? 41.395 13.109 22.154 1.00 33.28 73 VAL A N 1
ATOM 540 C CA . VAL A 1 73 ? 41.426 11.929 21.299 1.00 33.98 73 VAL A CA 1
ATOM 541 C C . VAL A 1 73 ? 41.802 10.705 22.131 1.00 34.93 73 VAL A C 1
ATOM 542 O O . VAL A 1 73 ? 42.808 10.714 22.839 1.00 33.98 73 VAL A O 1
ATOM 546 N N . VAL A 1 74 ? 40.991 9.656 22.051 1.00 36.07 74 VAL A N 1
ATOM 547 C CA . VAL A 1 74 ? 41.270 8.439 22.807 1.00 38.73 74 VAL A CA 1
ATOM 548 C C . VAL A 1 74 ? 41.581 7.252 21.904 1.00 39.96 74 VAL A C 1
ATOM 549 O O . VAL A 1 74 ? 42.109 6.246 22.366 1.00 41.16 74 VAL A O 1
ATOM 553 N N . GLU A 1 75 ? 41.265 7.378 20.619 1.00 42.04 75 GLU A N 1
ATOM 554 C CA . GLU A 1 75 ? 41.524 6.307 19.664 1.00 45.59 75 GLU A CA 1
ATOM 555 C C . GLU A 1 75 ? 41.525 6.837 18.231 1.00 45.91 75 GLU A C 1
ATOM 556 O O . GLU A 1 75 ? 40.650 7.615 17.846 1.00 45.11 75 GLU A O 1
ATOM 562 N N . ILE A 1 76 ? 42.506 6.413 17.440 1.00 45.40 76 ILE A N 1
ATOM 563 C CA . ILE A 1 76 ? 42.595 6.855 16.056 1.00 46.41 76 ILE A CA 1
ATOM 564 C C . ILE A 1 76 ? 42.314 5.710 15.089 1.00 46.61 76 ILE A C 1
ATOM 565 O O . ILE A 1 76 ? 42.870 4.618 15.220 1.00 45.40 76 ILE A O 1
ATOM 570 N N . GLY A 1 77 ? 41.440 5.968 14.121 1.00 46.58 77 GLY A N 1
ATOM 571 C CA . GLY A 1 77 ? 41.097 4.954 13.143 1.00 48.16 77 GLY A CA 1
ATOM 572 C C . GLY A 1 77 ? 42.208 4.701 12.138 1.00 49.55 77 GLY A C 1
ATOM 573 O O . GLY A 1 77 ? 43.255 5.346 12.189 1.00 48.18 77 GLY A O 1
ATOM 574 N N . PRO A 1 78 ? 42.006 3.755 11.209 1.00 50.86 78 PRO A N 1
ATOM 575 C CA . PRO A 1 78 ? 42.986 3.401 10.176 1.00 51.70 78 PRO A CA 1
ATOM 576 C C . PRO A 1 78 ? 43.274 4.548 9.205 1.00 52.44 78 PRO A C 1
ATOM 577 O O . PRO A 1 78 ? 42.373 5.306 8.839 1.00 52.87 78 PRO A O 1
ATOM 581 N N . GLY A 1 79 ? 44.534 4.666 8.792 1.00 53.73 79 GLY A N 1
ATOM 582 C CA . GLY A 1 79 ? 44.921 5.703 7.851 1.00 54.65 79 GLY A CA 1
ATOM 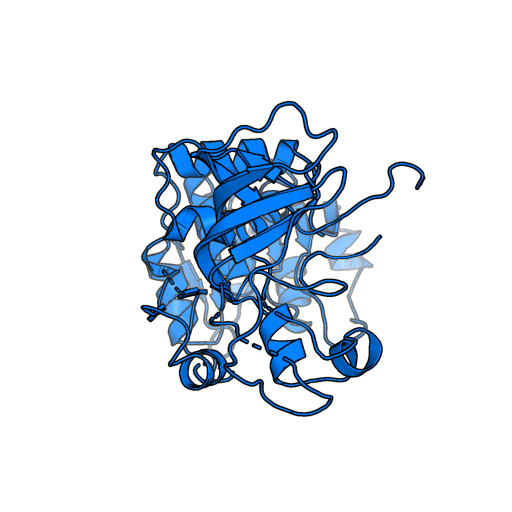583 C C . GLY A 1 79 ? 45.269 7.049 8.458 1.00 55.53 79 GLY A C 1
ATOM 584 O O . GLY A 1 79 ? 46.111 7.777 7.931 1.00 57.10 79 GLY A O 1
ATOM 585 N N . VAL A 1 80 ? 44.627 7.383 9.570 1.00 54.99 80 VAL A N 1
ATOM 586 C CA . VAL A 1 80 ? 44.858 8.657 10.239 1.00 54.07 80 VAL A CA 1
ATOM 587 C C . VAL A 1 80 ? 46.328 8.967 10.514 1.00 54.05 80 VAL A C 1
ATOM 588 O O . VAL A 1 80 ? 47.062 8.137 11.047 1.00 54.76 80 VAL A O 1
ATOM 592 N N . GLU A 1 81 ? 46.739 10.177 10.145 1.00 53.49 81 GLU A N 1
ATOM 593 C CA . GLU A 1 81 ? 48.105 10.649 10.353 1.00 53.51 81 GLU A CA 1
ATOM 594 C C . GLU A 1 81 ? 48.049 12.061 10.938 1.00 51.46 81 GLU A C 1
ATOM 595 O O . GLU A 1 81 ? 47.099 12.806 10.690 1.00 51.24 81 GLU A O 1
ATOM 601 N N . GLY A 1 82 ? 49.062 12.421 11.719 1.00 49.48 82 GLY A N 1
ATOM 602 C CA . GLY A 1 82 ? 49.107 13.752 12.300 1.00 48.22 82 GLY A CA 1
ATOM 603 C C . GLY A 1 82 ? 48.313 13.941 13.579 1.00 47.28 82 GLY A C 1
ATOM 604 O O . GLY A 1 82 ? 48.402 14.991 14.217 1.00 46.46 82 GLY A O 1
ATOM 605 N N . ILE A 1 83 ? 47.533 12.933 13.957 1.00 45.31 83 ILE A N 1
ATOM 606 C CA . ILE A 1 83 ? 46.733 13.005 15.173 1.00 44.24 83 ILE A CA 1
ATOM 607 C C . ILE A 1 83 ? 47.084 11.827 16.077 1.00 44.70 83 ILE A C 1
ATOM 608 O O . ILE A 1 83 ? 47.080 10.675 15.6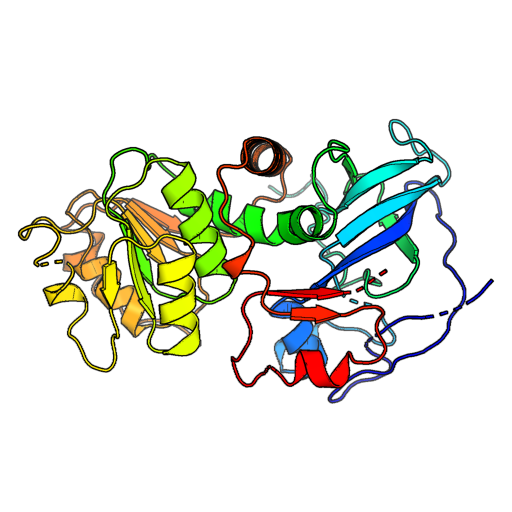40 1.00 44.58 83 ILE A O 1
ATOM 613 N N . GLU A 1 84 ? 47.397 12.119 17.335 1.00 45.06 84 GLU A N 1
ATOM 614 C CA . GLU A 1 84 ? 47.763 11.076 18.280 1.00 46.05 84 GLU A CA 1
ATOM 615 C C . GLU A 1 84 ? 46.832 11.045 19.486 1.00 45.63 84 GLU A C 1
ATOM 616 O O . GLU A 1 84 ? 46.240 12.060 19.852 1.00 44.10 84 GLU A O 1
ATOM 622 N N . VAL A 1 85 ? 46.714 9.868 20.095 1.00 43.81 85 VAL A N 1
ATOM 623 C CA . VAL A 1 85 ? 45.890 9.688 21.278 1.00 41.45 85 VAL A CA 1
ATOM 624 C C . VAL A 1 85 ? 46.406 10.648 22.343 1.00 40.06 85 VAL A C 1
ATOM 625 O O . VAL A 1 85 ? 47.609 10.727 22.581 1.00 38.34 85 VAL A O 1
ATOM 629 N N . GLY A 1 86 ? 45.496 11.381 22.975 1.00 38.18 86 GLY A N 1
ATOM 630 C CA . GLY A 1 86 ? 45.905 12.327 23.995 1.00 36.94 86 GLY A CA 1
ATOM 631 C C . GLY A 1 86 ? 45.817 13.771 23.527 1.00 37.02 86 GLY A C 1
ATOM 632 O O . GLY A 1 86 ? 45.918 14.693 24.336 1.00 37.67 86 GLY A O 1
ATOM 633 N N . ASP A 1 87 ? 45.633 13.978 22.226 1.00 36.31 87 ASP A N 1
ATOM 634 C CA . ASP A 1 87 ? 45.527 15.333 21.693 1.00 35.49 87 ASP A CA 1
ATOM 635 C C . ASP A 1 87 ? 44.249 16.033 22.155 1.00 34.83 87 ASP A C 1
ATOM 636 O O . ASP A 1 87 ? 43.166 15.444 22.155 1.00 32.84 87 ASP A O 1
ATOM 641 N N . TYR A 1 88 ? 44.395 17.293 22.550 1.00 32.69 88 TYR A N 1
ATOM 642 C CA . TYR A 1 88 ? 43.280 18.123 22.987 1.00 31.75 88 TYR A CA 1
ATOM 643 C C . TYR A 1 88 ? 42.762 18.763 21.698 1.00 31.80 88 TYR A C 1
ATOM 644 O O . TYR A 1 88 ? 43.503 19.466 21.009 1.00 32.34 88 TYR A O 1
ATOM 653 N N . VAL A 1 89 ? 41.496 18.519 21.366 1.00 29.10 89 VAL A N 1
ATOM 654 C CA . VAL A 1 89 ? 40.942 19.032 20.118 1.00 26.77 89 VAL A CA 1
ATOM 655 C C . VAL A 1 89 ? 39.524 19.606 20.151 1.00 26.89 89 VAL A C 1
ATOM 656 O O . VAL A 1 89 ? 38.778 19.420 21.112 1.00 26.31 89 VAL A O 1
ATOM 660 N N . SER A 1 90 ? 39.180 20.299 19.067 1.00 24.17 90 SER A N 1
ATOM 661 C CA . SER A 1 90 ? 37.853 20.860 18.846 1.00 26.01 90 SER A CA 1
ATOM 662 C C . SER A 1 90 ? 37.508 20.465 17.413 1.00 26.56 90 SER A C 1
ATOM 663 O O . SER A 1 90 ? 38.361 19.939 16.695 1.00 28.31 90 SER A O 1
ATOM 666 N N . VAL A 1 91 ? 36.279 20.714 16.986 1.00 26.14 91 VAL A N 1
ATOM 667 C CA . VAL A 1 91 ? 35.874 20.285 15.658 1.00 27.86 91 VAL A CA 1
ATOM 668 C C . VAL A 1 91 ? 35.274 21.344 14.741 1.00 29.57 91 VAL A C 1
ATOM 669 O O . VAL A 1 91 ? 34.471 22.168 15.169 1.00 29.57 91 VAL A O 1
ATOM 673 N N . GLU A 1 92 ? 35.680 21.315 13.474 1.00 30.36 92 GLU A N 1
ATOM 674 C CA . GLU A 1 92 ? 35.137 22.224 12.470 1.00 31.00 92 GLU A CA 1
ATOM 675 C C . GLU A 1 92 ? 33.918 21.466 11.950 1.00 32.21 92 GLU A C 1
ATOM 676 O O . GLU A 1 92 ? 34.040 20.320 11.534 1.00 32.60 92 GLU A O 1
ATOM 682 N N . THR A 1 93 ? 32.751 22.101 11.976 1.00 35.27 93 THR A N 1
ATOM 683 C CA . THR A 1 93 ? 31.517 21.441 11.563 1.00 39.29 93 THR A CA 1
ATOM 684 C C . THR A 1 93 ? 31.277 21.240 10.076 1.00 42.81 93 THR A C 1
ATOM 685 O O . THR A 1 93 ? 30.651 20.253 9.683 1.00 43.50 93 THR A O 1
ATOM 689 N N . HIS A 1 94 ? 31.756 22.158 9.244 1.00 44.73 94 HIS A N 1
ATOM 690 C CA . HIS A 1 94 ? 31.546 22.007 7.813 1.00 48.23 94 HIS A CA 1
ATOM 691 C C . HIS A 1 94 ? 32.500 21.024 7.164 1.00 50.06 94 HIS A C 1
ATOM 692 O O . HIS A 1 94 ? 33.717 21.208 7.174 1.00 50.83 94 HIS A O 1
ATOM 699 N N . ILE A 1 95 ? 31.923 19.967 6.610 1.00 53.22 95 ILE A N 1
ATOM 700 C CA . ILE A 1 95 ? 32.686 18.938 5.927 1.00 56.47 95 ILE A CA 1
ATOM 701 C C . ILE A 1 95 ? 32.587 19.275 4.447 1.00 58.50 95 ILE A C 1
ATOM 702 O O . ILE A 1 95 ? 31.570 19.010 3.808 1.00 58.69 95 ILE A O 1
ATOM 707 N N . VAL A 1 96 ? 33.641 19.887 3.916 1.00 61.97 96 VAL A N 1
ATOM 708 C CA . VAL A 1 96 ? 33.679 20.286 2.513 1.00 64.26 96 VAL A CA 1
ATOM 709 C C . VAL A 1 96 ? 34.235 19.170 1.633 1.00 66.59 96 VAL A C 1
ATOM 710 O O . VAL A 1 96 ? 34.860 18.234 2.132 1.00 67.66 96 VAL A O 1
ATOM 714 N N . CYS A 1 97 ? 34.008 19.271 0.326 1.00 68.78 97 CYS A N 1
ATOM 715 C CA . CYS A 1 97 ? 34.486 18.255 -0.607 1.00 70.68 97 CYS A CA 1
ATOM 716 C C . CYS A 1 97 ? 35.766 18.660 -1.333 1.00 69.78 97 CYS A C 1
ATOM 717 O O . CYS A 1 97 ? 36.551 1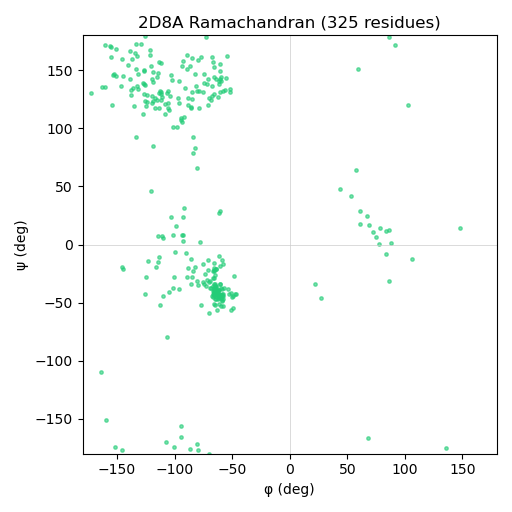7.803 -1.740 1.00 69.90 97 CYS A O 1
ATOM 720 N N . GLY A 1 98 ? 35.971 19.963 -1.500 1.00 68.90 98 GLY A N 1
ATOM 721 C CA . GLY A 1 98 ? 37.167 20.439 -2.172 1.00 67.86 98 GLY A CA 1
ATOM 722 C C . GLY A 1 98 ? 37.106 20.331 -3.685 1.00 67.24 98 GLY A C 1
ATOM 723 O O . GLY A 1 98 ? 38.127 20.441 -4.365 1.00 66.85 98 GLY A O 1
ATOM 724 N N . LYS A 1 99 ? 35.908 20.111 -4.215 1.00 66.15 99 LYS A N 1
ATOM 725 C CA . LYS A 1 99 ? 35.720 19.997 -5.656 1.00 65.23 99 LYS A CA 1
ATOM 726 C C . LYS A 1 99 ? 34.840 21.136 -6.154 1.00 63.55 99 LYS A C 1
ATOM 727 O O . LYS A 1 99 ? 34.829 21.451 -7.343 1.00 63.56 99 LYS A O 1
ATOM 733 N N . CYS A 1 100 ? 34.105 21.749 -5.229 1.00 61.76 100 CYS A N 1
ATOM 734 C CA . CYS A 1 100 ? 33.219 22.864 -5.546 1.00 59.29 100 CYS A CA 1
ATOM 735 C C . CYS A 1 100 ? 34.009 23.968 -6.258 1.00 60.28 100 CYS A C 1
ATOM 736 O O . CYS A 1 100 ? 35.241 23.991 -6.208 1.00 59.67 100 CYS A O 1
ATOM 739 N N . TYR A 1 101 ? 33.303 24.877 -6.925 1.00 60.40 101 TYR A N 1
ATOM 740 C CA . TYR A 1 101 ? 33.965 25.979 -7.615 1.00 60.78 101 TYR A CA 1
ATOM 741 C C . TYR A 1 101 ? 34.715 26.824 -6.588 1.00 59.92 101 TYR A C 1
ATOM 742 O O . TYR A 1 101 ? 35.922 27.035 -6.705 1.00 58.82 101 TYR A O 1
ATOM 751 N N . THR A 1 114 ? 29.336 20.694 1.965 1.00 68.37 114 THR A N 1
ATOM 752 C CA . THR A 1 114 ? 28.589 19.450 1.815 1.00 68.05 114 THR A CA 1
ATOM 753 C C . THR A 1 114 ? 27.728 19.180 3.050 1.00 66.58 114 THR A C 1
ATOM 754 O O . THR A 1 114 ? 26.736 19.873 3.283 1.00 65.95 114 THR A O 1
ATOM 758 N N . LYS A 1 115 ? 28.105 18.177 3.839 1.00 64.94 115 LYS A N 1
ATOM 759 C CA . LYS A 1 115 ? 27.348 17.836 5.039 1.00 63.52 115 LYS A CA 1
ATOM 760 C C . LYS A 1 115 ? 27.876 18.547 6.281 1.00 61.06 115 LYS A C 1
ATOM 761 O O . LYS A 1 115 ? 29.030 18.977 6.326 1.00 61.21 115 LYS A O 1
ATOM 767 N N . ILE A 1 116 ? 27.018 18.666 7.288 1.00 57.06 116 ILE A N 1
ATOM 768 C CA . ILE A 1 116 ? 27.380 19.338 8.527 1.00 53.11 116 ILE A CA 1
ATOM 769 C C . ILE A 1 116 ? 27.476 18.367 9.696 1.00 50.85 116 ILE A C 1
ATOM 770 O O . ILE A 1 116 ? 26.548 17.603 9.964 1.00 50.34 116 ILE A O 1
ATOM 775 N N . PHE A 1 117 ? 28.613 18.400 10.382 1.00 47.02 117 PHE A N 1
ATOM 776 C CA . PHE A 1 117 ? 28.845 17.538 11.532 1.00 44.32 1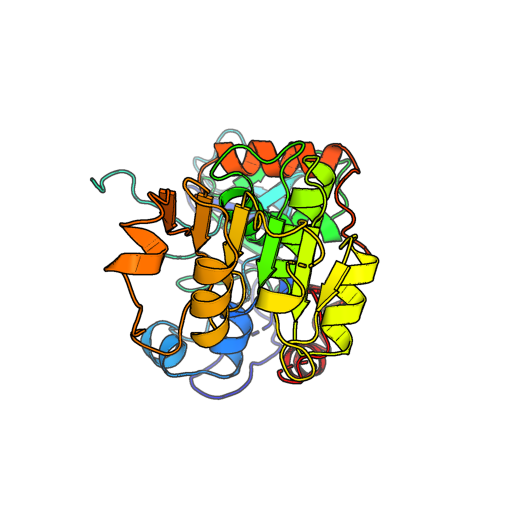17 PHE A CA 1
ATOM 777 C C . PHE A 1 117 ? 27.825 17.887 12.612 1.00 43.42 117 PHE A C 1
ATOM 778 O O . PHE A 1 117 ? 27.686 19.049 12.984 1.00 41.85 117 PHE A O 1
ATOM 786 N N . GLY A 1 118 ? 27.107 16.882 13.104 1.00 43.02 118 GLY A N 1
ATOM 787 C CA . GLY A 1 118 ? 26.115 17.128 14.135 1.00 43.29 118 GLY A CA 1
ATOM 788 C C . GLY A 1 118 ? 24.753 17.493 13.571 1.00 45.06 118 GLY A C 1
ATOM 789 O O . GLY A 1 118 ? 23.815 17.771 14.321 1.00 44.60 118 GLY A O 1
ATOM 790 N N . VAL A 1 119 ? 24.643 17.509 12.246 1.00 44.77 119 VAL A N 1
ATOM 791 C CA . VAL A 1 119 ? 23.378 17.827 11.590 1.00 45.65 119 VAL A CA 1
ATOM 792 C C . VAL A 1 119 ? 23.027 16.692 10.634 1.00 46.42 119 VAL A C 1
ATOM 793 O O . VAL A 1 119 ? 21.877 16.256 10.561 1.00 47.67 119 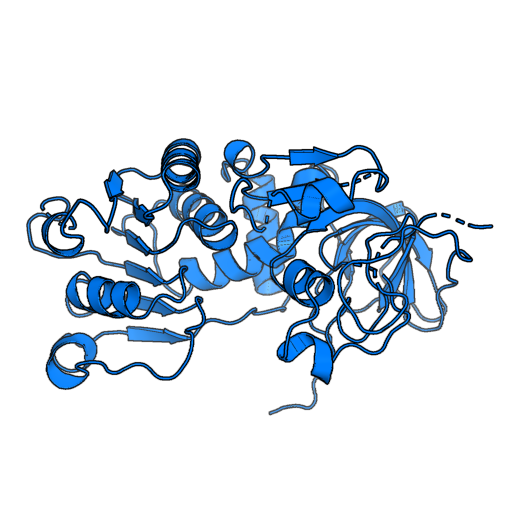VAL A O 1
ATOM 797 N N . ASP A 1 120 ? 24.032 16.217 9.906 1.00 45.68 120 ASP A N 1
ATOM 798 C CA . ASP A 1 120 ? 23.851 15.125 8.962 1.00 44.94 120 ASP A CA 1
ATOM 799 C C . ASP A 1 120 ? 24.576 13.891 9.493 1.00 43.86 120 ASP A C 1
ATOM 800 O O . ASP A 1 120 ? 24.690 12.884 8.798 1.00 44.25 120 ASP A O 1
ATOM 805 N N . THR A 1 121 ? 25.075 13.984 10.724 1.00 42.12 121 THR A N 1
ATOM 806 C CA . THR A 1 121 ? 25.797 12.882 11.365 1.00 40.44 121 THR A CA 1
ATOM 807 C C . THR A 1 121 ? 25.605 12.966 12.880 1.00 38.63 121 THR A C 1
ATOM 808 O O . THR A 1 121 ? 25.116 13.975 13.391 1.00 36.49 121 THR A O 1
ATOM 812 N N . ASP A 1 122 ? 25.995 11.914 13.595 1.00 37.64 122 ASP A N 1
ATOM 813 C CA . ASP A 1 122 ? 25.885 11.919 15.049 1.00 37.06 122 ASP A CA 1
ATOM 814 C C . ASP A 1 122 ? 26.726 13.067 15.591 1.00 36.80 122 ASP A C 1
ATOM 815 O O . ASP A 1 122 ? 27.813 13.345 15.075 1.00 36.53 122 ASP A O 1
ATOM 820 N N . GLY A 1 123 ? 26.224 13.711 16.642 1.00 35.87 123 GLY A N 1
ATOM 821 C CA . GLY A 1 123 ? 26.921 14.837 17.236 1.00 32.64 123 GLY A CA 1
ATOM 822 C C . GLY A 1 123 ? 27.829 14.547 18.416 1.00 31.97 123 GLY A C 1
ATOM 823 O O . GLY A 1 123 ? 28.297 13.421 18.608 1.00 33.52 123 GLY A O 1
ATOM 824 N N . VAL A 1 124 ? 28.062 15.575 19.227 1.00 28.28 124 VAL A N 1
ATOM 825 C CA . VAL A 1 124 ? 28.951 15.458 20.371 1.00 27.58 124 VAL A CA 1
ATOM 826 C C . VAL A 1 124 ? 28.287 15.503 21.751 1.00 28.18 124 VAL A C 1
ATOM 827 O O . VAL A 1 124 ? 28.984 15.543 22.763 1.00 27.48 124 VAL A O 1
ATOM 831 N N . PHE A 1 125 ? 26.957 15.522 21.800 1.00 26.74 125 PHE A N 1
ATOM 832 C CA . PHE A 1 125 ? 26.272 15.520 23.090 1.00 28.61 125 PHE A CA 1
ATOM 833 C C . PHE A 1 125 ? 26.252 14.076 23.580 1.00 28.27 125 PHE A C 1
ATOM 834 O O . PHE A 1 125 ? 25.199 13.446 23.662 1.00 29.41 125 PHE A O 1
ATOM 842 N N . ALA A 1 126 ? 27.438 13.559 23.870 1.00 28.00 126 ALA A N 1
ATOM 843 C CA . ALA A 1 126 ? 27.617 12.197 24.354 1.00 28.88 126 ALA A CA 1
ATOM 844 C C . ALA A 1 126 ? 28.985 12.176 25.016 1.00 30.08 126 ALA A C 1
ATOM 845 O O . ALA A 1 126 ? 29.735 13.143 24.911 1.00 29.66 126 ALA A O 1
ATOM 847 N N . GLU A 1 127 ? 29.318 11.083 25.691 1.00 30.46 127 GLU A N 1
ATOM 848 C CA . GLU A 1 127 ? 30.606 10.998 26.369 1.00 31.80 127 GLU A CA 1
ATOM 849 C C . GLU A 1 127 ? 31.764 10.813 25.396 1.00 30.67 127 GLU A C 1
ATOM 850 O O . GLU A 1 127 ? 32.906 11.162 25.702 1.00 30.93 127 GLU A O 1
ATOM 856 N N . TYR A 1 128 ? 31.463 10.247 24.235 1.00 31.02 128 TYR A N 1
ATOM 857 C CA . TYR A 1 128 ? 32.467 10.013 23.205 1.00 31.87 128 TYR A CA 1
ATOM 858 C C . TYR A 1 128 ? 31.834 10.309 21.858 1.00 32.35 128 TYR A C 1
ATOM 859 O O . TYR A 1 128 ? 30.614 10.211 21.700 1.00 33.27 128 TYR A O 1
ATOM 868 N N . ALA A 1 129 ? 32.660 10.664 20.882 1.00 31.90 129 ALA A N 1
ATOM 869 C CA . ALA A 1 129 ? 32.147 10.966 19.555 1.00 32.14 129 ALA A CA 1
ATOM 870 C C . ALA A 1 129 ? 33.165 10.648 18.476 1.00 32.24 129 ALA A C 1
ATOM 871 O O . ALA A 1 129 ? 34.371 10.789 18.682 1.00 31.77 129 ALA A O 1
ATOM 873 N N . VAL A 1 130 ? 32.667 10.194 17.331 1.00 32.82 130 VAL A N 1
ATOM 874 C CA . VAL A 1 130 ? 33.512 9.882 16.190 1.00 34.95 130 VAL A CA 1
ATOM 875 C C . VAL A 1 130 ? 33.604 11.157 15.367 1.00 34.53 130 VAL A C 1
ATOM 876 O O . VAL A 1 130 ? 32.592 11.822 15.132 1.00 34.24 130 VAL A O 1
ATOM 880 N N . VAL A 1 131 ? 34.812 11.491 14.930 1.00 34.06 131 VAL A N 1
ATOM 881 C CA . VAL A 1 131 ? 35.028 12.700 14.150 1.00 34.03 131 VAL A CA 1
ATOM 882 C C . VAL A 1 131 ? 35.946 12.471 12.953 1.00 35.36 131 VAL A C 1
ATOM 883 O O . VAL A 1 131 ? 36.992 11.830 13.077 1.00 35.99 131 VAL A O 1
ATOM 887 N N . PRO A 1 132 ? 35.565 12.991 11.775 1.00 35.89 132 PRO A N 1
ATOM 888 C CA . PRO A 1 132 ? 36.414 12.821 10.589 1.00 36.92 132 PRO A CA 1
ATOM 889 C C . PRO A 1 132 ? 37.746 13.491 10.928 1.00 36.69 132 PRO A C 1
ATOM 890 O O . PRO A 1 132 ? 37.763 14.618 11.421 1.00 34.63 132 PRO A O 1
ATOM 894 N N . ALA A 1 133 ? 38.855 12.806 10.681 1.00 37.11 133 ALA A N 1
ATOM 895 C CA . ALA A 1 133 ? 40.164 13.366 10.996 1.00 38.19 133 ALA A CA 1
ATOM 896 C C . ALA A 1 133 ? 40.409 14.750 10.394 1.00 38.90 133 ALA A C 1
ATOM 897 O O . ALA A 1 133 ? 41.014 15.608 11.037 1.00 39.77 133 ALA A O 1
ATOM 899 N N . GLN A 1 134 ? 39.932 14.971 9.172 1.00 39.47 134 GLN A N 1
ATOM 900 C CA . GLN A 1 134 ? 40.139 16.247 8.495 1.00 40.93 134 GLN A CA 1
ATOM 901 C C . GLN A 1 134 ? 39.449 17.444 9.144 1.00 41.08 134 GLN A C 1
ATOM 902 O O . GLN A 1 134 ? 39.781 18.590 8.839 1.00 40.88 134 GLN A O 1
ATOM 908 N N . ASN A 1 135 ? 38.488 17.196 10.028 1.00 39.68 135 ASN A N 1
ATOM 909 C CA . ASN A 1 135 ? 37.795 18.300 10.682 1.00 37.28 135 ASN A CA 1
ATOM 910 C C . ASN A 1 135 ? 38.283 18.548 12.099 1.00 35.30 135 ASN A C 1
ATOM 911 O O . ASN A 1 135 ? 37.703 19.345 12.835 1.00 35.89 135 ASN A O 1
ATOM 916 N N . ILE A 1 136 ? 39.361 17.868 12.468 1.00 32.55 136 ILE A N 1
ATOM 917 C CA . ILE A 1 136 ? 39.958 18.007 13.790 1.00 30.51 136 ILE A CA 1
ATOM 918 C C . ILE A 1 136 ? 40.862 19.237 13.853 1.00 31.49 136 ILE A C 1
ATOM 919 O O . ILE A 1 136 ? 41.638 19.493 12.932 1.00 29.96 136 ILE A O 1
ATOM 924 N N . TRP A 1 137 ? 40.754 19.990 14.943 1.00 29.85 137 TRP A N 1
ATOM 925 C CA . TRP A 1 137 ? 41.593 21.158 15.159 1.00 29.56 137 TRP A CA 1
ATOM 926 C C . TRP A 1 137 ? 42.253 20.948 16.509 1.00 30.12 137 TRP A C 1
ATOM 927 O O . TRP A 1 137 ? 41.560 20.750 17.508 1.00 30.09 137 TRP A O 1
ATOM 938 N N . LYS A 1 138 ? 43.583 20.970 16.547 1.00 29.91 138 LYS A N 1
ATOM 939 C CA . LYS A 1 138 ? 44.294 20.770 17.807 1.00 32.24 138 LYS A CA 1
ATOM 940 C C . LYS A 1 138 ? 44.332 22.045 18.634 1.00 32.22 138 LYS A C 1
ATOM 941 O O . LYS A 1 138 ? 44.659 23.116 18.120 1.00 31.99 138 LYS A O 1
ATOM 947 N N . ASN A 1 139 ? 44.002 21.919 19.917 1.00 31.90 139 ASN A N 1
ATOM 948 C CA . ASN A 1 139 ? 43.980 23.052 20.836 1.00 33.65 139 ASN A CA 1
ATOM 949 C C . ASN A 1 139 ? 45.181 23.098 21.761 1.00 35.63 139 ASN A C 1
ATOM 950 O O . ASN A 1 139 ? 45.708 22.064 22.167 1.00 35.70 139 ASN A O 1
ATOM 955 N N . PRO A 1 140 ? 45.632 24.312 22.103 1.00 37.71 140 PRO A N 1
ATOM 956 C CA . PRO A 1 140 ? 46.768 24.459 23.012 1.00 38.44 140 PRO A CA 1
ATOM 957 C C . PRO A 1 140 ? 46.191 24.051 24.373 1.00 39.29 140 PRO A C 1
ATOM 958 O O . PRO A 1 140 ? 45.065 24.431 24.699 1.00 38.83 140 PRO A O 1
ATOM 962 N N . LYS A 1 141 ? 46.944 23.282 25.154 1.00 39.82 141 LYS A N 1
ATOM 963 C CA . LYS A 1 141 ? 46.477 22.817 26.462 1.00 40.29 141 LYS A CA 1
ATOM 964 C C . LYS A 1 141 ? 46.097 23.917 27.451 1.00 39.69 141 LYS A C 1
ATOM 965 O O . LYS A 1 141 ? 45.422 23.651 28.442 1.00 38.34 141 LYS A O 1
ATOM 971 N N . SER A 1 142 ? 46.528 25.146 27.187 1.00 38.26 142 SER A N 1
ATOM 972 C CA . SER A 1 142 ? 46.233 26.258 28.084 1.00 36.43 142 SER A CA 1
ATOM 973 C C . SER A 1 142 ? 44.794 26.768 27.988 1.00 35.00 142 SER A C 1
ATOM 974 O O . SER A 1 142 ? 44.321 27.478 28.872 1.00 34.43 142 SER A O 1
ATOM 977 N N . ILE A 1 143 ? 44.093 26.414 26.918 1.00 32.33 143 ILE A N 1
ATOM 978 C CA . ILE A 1 143 ? 42.721 26.880 26.765 1.00 30.75 143 ILE A CA 1
ATOM 979 C C . ILE A 1 143 ? 41.732 25.961 27.472 1.00 30.11 143 ILE A C 1
ATOM 980 O O . ILE A 1 143 ? 41.614 24.789 27.131 1.00 28.81 143 ILE A O 1
ATOM 985 N N . PRO A 1 144 ? 41.007 26.490 28.471 1.00 30.99 144 PRO A N 1
ATOM 986 C CA . PRO A 1 144 ? 40.019 25.709 29.227 1.00 31.67 144 PRO A CA 1
ATOM 987 C C . PRO A 1 144 ? 38.935 25.159 28.301 1.00 30.93 144 PRO A C 1
ATOM 988 O O . PRO A 1 144 ? 38.534 25.820 27.339 1.00 31.45 144 PRO A O 1
ATOM 992 N N . PRO A 1 145 ? 38.450 23.939 28.581 1.00 29.33 145 PRO A N 1
ATOM 993 C CA . PRO A 1 145 ? 37.412 23.275 27.787 1.00 28.66 145 PRO A CA 1
ATOM 994 C C . PRO A 1 145 ? 36.159 24.113 27.526 1.00 28.21 145 PRO A C 1
ATOM 995 O O . PRO A 1 145 ? 35.628 24.104 26.415 1.00 26.55 145 PRO A O 1
ATOM 999 N N . GLU A 1 146 ? 35.690 24.831 28.543 1.00 28.50 146 GLU A N 1
ATOM 1000 C CA . GLU A 1 146 ? 34.490 25.653 28.399 1.00 29.50 146 GLU A CA 1
ATOM 1001 C C . GLU A 1 146 ? 34.646 26.791 27.391 1.00 28.14 146 GLU A C 1
ATOM 1002 O O . GLU A 1 146 ? 33.648 27.321 26.902 1.00 26.80 146 GLU A O 1
ATOM 1008 N N . TYR A 1 147 ? 35.887 27.177 27.096 1.00 27.11 147 TYR A N 1
ATOM 1009 C CA . TYR A 1 147 ? 36.138 28.236 26.115 1.00 26.96 147 TYR A CA 1
ATOM 1010 C C . TYR A 1 147 ? 36.440 27.610 24.759 1.00 25.49 147 TYR A C 1
ATOM 1011 O O . TYR A 1 147 ? 36.024 28.118 23.721 1.00 25.72 147 TYR A O 1
ATOM 1020 N N . ALA A 1 148 ? 37.174 26.502 24.780 1.00 24.64 148 ALA A N 1
ATOM 1021 C CA . ALA A 1 148 ? 37.551 25.804 23.562 1.00 23.25 148 ALA A CA 1
ATOM 1022 C C . ALA A 1 148 ? 36.335 25.321 22.771 1.00 24.84 148 ALA A C 1
ATOM 1023 O O . ALA A 1 148 ? 36.348 25.308 21.536 1.00 23.24 148 ALA A O 1
ATOM 1025 N N . THR A 1 149 ? 35.278 24.938 23.482 1.00 22.69 149 THR A N 1
ATOM 1026 C CA . THR A 1 149 ? 34.069 24.444 22.836 1.00 22.12 149 THR A CA 1
ATOM 1027 C C . THR A 1 149 ? 33.288 25.556 22.113 1.00 22.12 149 THR A C 1
ATOM 1028 O O . THR A 1 149 ? 32.392 25.273 21.321 1.00 22.87 149 THR A O 1
ATOM 1032 N N . LEU A 1 150 ? 33.630 26.812 22.388 1.00 22.60 150 LEU A N 1
ATOM 1033 C CA . LEU A 1 150 ? 32.956 27.948 21.756 1.00 23.02 150 LEU A CA 1
ATOM 1034 C C . LEU A 1 150 ? 33.686 28.419 20.489 1.00 26.13 150 LEU A C 1
ATOM 1035 O O . LEU A 1 150 ? 33.329 29.446 19.911 1.00 25.82 150 LEU A O 1
ATOM 1040 N N . GLN A 1 151 ? 34.694 27.674 20.046 1.00 26.01 151 GLN A N 1
ATOM 1041 C CA . GLN A 1 151 ? 35.453 28.089 18.868 1.00 26.58 151 GLN A CA 1
ATOM 1042 C C . GLN A 1 151 ? 34.717 28.143 17.538 1.00 27.26 151 GLN A C 1
ATOM 1043 O O . GLN A 1 151 ? 35.025 29.001 16.714 1.00 27.36 151 GLN A O 1
ATOM 1049 N N . GLU A 1 152 ? 33.760 27.246 17.305 1.00 28.03 152 GLU A N 1
ATOM 1050 C CA . GLU A 1 152 ? 33.014 27.297 16.050 1.00 28.96 152 GLU A CA 1
ATOM 1051 C C . GLU A 1 152 ? 32.201 28.602 16.047 1.00 28.75 152 GLU A C 1
ATOM 1052 O O . GLU A 1 152 ? 32.269 29.376 15.090 1.00 28.19 152 GLU A O 1
ATOM 1058 N N . PRO A 1 153 ? 31.432 28.871 17.122 1.00 27.66 153 PRO A N 1
ATOM 1059 C CA . PRO A 1 153 ? 30.646 30.112 17.168 1.00 26.07 153 PRO A CA 1
ATOM 1060 C C . PRO A 1 153 ? 31.574 31.331 17.125 1.00 24.10 153 PRO A C 1
ATOM 1061 O O . PRO A 1 153 ? 31.266 32.333 16.486 1.00 23.44 153 PRO A O 1
ATOM 1065 N N . LEU A 1 154 ? 32.709 31.247 17.814 1.00 22.98 154 LEU A N 1
ATOM 1066 C CA . LEU A 1 154 ? 33.665 32.352 17.802 1.00 25.05 154 LEU A CA 1
ATOM 1067 C C . LEU A 1 154 ? 34.155 32.610 16.378 1.00 24.99 154 LEU A C 1
ATOM 1068 O O . LEU A 1 154 ? 34.421 33.752 16.004 1.00 25.00 154 LEU A O 1
ATOM 1073 N N . GLY A 1 155 ? 34.276 31.538 15.597 1.00 25.10 155 GLY A N 1
ATOM 1074 C CA . GLY A 1 155 ? 34.724 31.651 14.218 1.00 26.04 155 GLY A CA 1
ATOM 1075 C C . GLY A 1 155 ? 33.769 32.490 13.387 1.00 26.06 155 GLY A C 1
ATOM 1076 O O . GLY A 1 155 ? 34.200 33.287 12.545 1.00 23.49 155 GLY A O 1
ATOM 1077 N N . ASN A 1 156 ? 32.469 32.301 13.609 1.00 26.53 156 ASN A N 1
ATOM 1078 C CA . ASN A 1 156 ? 31.454 33.077 12.898 1.00 26.51 156 ASN A CA 1
ATOM 1079 C C . ASN A 1 156 ? 31.569 34.542 13.324 1.00 25.29 156 ASN A C 1
ATOM 1080 O O . ASN A 1 156 ? 31.463 35.446 12.497 1.00 25.61 156 ASN A O 1
ATOM 1085 N N . ALA A 1 157 ? 31.782 34.764 14.619 1.00 22.69 157 ALA A N 1
ATOM 1086 C CA . ALA A 1 157 ? 31.917 36.112 15.157 1.00 22.50 157 ALA A CA 1
ATOM 1087 C C . ALA A 1 157 ? 33.183 36.775 14.610 1.00 23.06 157 ALA A C 1
ATOM 1088 O O . ALA A 1 157 ? 33.165 37.948 14.251 1.00 24.35 157 ALA A O 1
ATOM 1090 N N . VAL A 1 158 ? 34.282 36.027 14.553 1.00 23.36 158 VAL A N 1
ATOM 1091 C CA . VAL A 1 158 ? 35.534 36.566 14.019 1.00 22.01 158 VAL A CA 1
ATOM 1092 C C . VAL A 1 158 ? 35.397 36.938 12.537 1.00 23.45 158 VAL A C 1
ATOM 1093 O O . VAL A 1 158 ? 35.872 37.994 12.106 1.00 24.54 158 VAL A O 1
ATOM 1097 N N . ASP A 1 159 ? 34.751 36.078 11.756 1.00 23.55 159 ASP A N 1
ATOM 1098 C CA . ASP A 1 159 ? 34.590 36.351 10.335 1.00 24.78 159 ASP A CA 1
ATOM 1099 C C . ASP A 1 159 ? 33.694 37.561 10.100 1.00 24.97 159 ASP A C 1
ATOM 1100 O O . ASP A 1 159 ? 33.838 38.263 9.102 1.00 26.86 159 ASP A O 1
ATOM 1105 N N . THR A 1 160 ? 32.772 37.805 11.022 1.00 22.68 160 THR A N 1
ATOM 1106 C CA . THR A 1 160 ? 31.874 38.948 10.911 1.00 22.55 160 THR A CA 1
ATOM 1107 C C . THR A 1 160 ? 32.596 40.238 11.307 1.00 22.59 160 THR A C 1
ATOM 1108 O O . THR A 1 160 ? 32.601 41.222 10.565 1.00 22.72 160 THR A O 1
ATOM 1112 N N . VAL A 1 161 ? 33.208 40.222 12.485 1.00 20.26 161 VAL A N 1
ATOM 1113 C CA . VAL A 1 161 ? 33.917 41.384 12.999 1.00 20.28 161 VAL A CA 1
ATOM 1114 C C . VAL A 1 161 ? 35.136 41.761 12.174 1.00 20.47 161 VAL A C 1
ATOM 1115 O O . VAL A 1 161 ? 35.336 42.935 11.846 1.00 18.34 161 VAL A O 1
ATOM 1119 N N . LEU A 1 162 ? 35.947 40.762 11.845 1.00 20.29 162 LEU A N 1
ATOM 1120 C CA . LEU A 1 162 ? 37.185 41.001 11.112 1.00 21.68 162 LEU A CA 1
ATOM 1121 C C . LEU A 1 162 ? 37.127 40.895 9.597 1.00 21.78 162 LEU A C 1
ATOM 1122 O O . LEU A 1 162 ? 38.156 40.674 8.950 1.00 21.24 162 LEU A O 1
ATOM 1127 N N . ALA A 1 163 ? 35.937 41.072 9.030 1.00 21.03 163 ALA A N 1
ATOM 1128 C CA . ALA A 1 163 ? 35.774 41.034 7.577 1.00 21.68 163 ALA A CA 1
ATOM 1129 C C . ALA A 1 163 ? 36.559 42.208 6.982 1.00 22.61 163 ALA A C 1
ATOM 1130 O O . ALA A 1 163 ? 36.901 42.212 5.799 1.00 21.49 163 ALA A O 1
ATOM 1132 N N . GLY A 1 164 ? 36.823 43.207 7.817 1.00 22.55 164 GLY A N 1
ATOM 1133 C CA . GLY A 1 164 ? 37.581 44.372 7.395 1.00 21.82 164 GLY A CA 1
ATOM 1134 C C . GLY A 1 164 ? 38.302 44.954 8.601 1.00 23.21 164 GLY A C 1
ATOM 1135 O O . GLY A 1 164 ? 38.271 44.351 9.676 1.00 22.97 164 GLY A O 1
ATOM 1136 N N . PRO A 1 165 ? 38.971 46.110 8.462 1.00 24.59 165 PRO A N 1
ATOM 1137 C CA . PRO A 1 165 ? 39.687 46.742 9.578 1.00 25.67 165 PRO A CA 1
ATOM 1138 C C . PRO A 1 165 ? 38.703 47.082 10.698 1.00 24.54 165 PRO A C 1
ATOM 1139 O O . PRO A 1 165 ? 37.535 47.374 10.429 1.00 24.65 165 PRO A O 1
ATOM 1143 N N . ILE A 1 166 ? 39.170 47.058 11.943 1.00 24.12 166 ILE A N 1
ATOM 1144 C CA . ILE A 1 166 ? 38.292 47.348 13.071 1.00 25.32 166 ILE A CA 1
ATOM 1145 C C . ILE A 1 166 ? 38.982 48.079 14.234 1.00 24.84 166 ILE A C 1
ATOM 1146 O O . ILE A 1 166 ? 38.309 48.685 15.069 1.00 23.01 166 ILE A O 1
ATOM 1151 N N . SER A 1 167 ? 40.311 48.024 14.300 1.00 23.03 167 SER A N 1
ATOM 1152 C CA . SER A 1 167 ? 41.014 48.696 15.391 1.00 22.94 167 SER A CA 1
ATOM 1153 C C . SER A 1 167 ? 40.834 50.211 15.297 1.00 21.75 167 SER A C 1
ATOM 1154 O O . SER A 1 167 ? 41.044 50.807 14.243 1.00 19.61 167 SER A O 1
ATOM 1157 N N . GLY A 1 168 ? 40.429 50.829 16.402 1.00 20.92 168 GLY A N 1
ATOM 1158 C CA . GLY A 1 168 ? 40.225 52.265 16.401 1.00 20.19 168 GLY A CA 1
ATOM 1159 C C . GLY A 1 168 ? 39.064 52.712 15.528 1.00 22.15 168 GLY A C 1
ATOM 1160 O O . GLY A 1 168 ? 39.054 53.850 15.052 1.00 21.52 168 GLY A O 1
ATOM 1161 N N . LYS A 1 169 ? 38.097 51.820 15.303 1.00 21.29 169 LYS A N 1
ATOM 1162 C CA . LYS A 1 169 ? 36.914 52.133 14.497 1.00 21.51 169 LYS A CA 1
ATOM 1163 C C . LYS A 1 169 ? 35.693 52.099 15.407 1.00 22.14 169 LYS A C 1
ATOM 1164 O O . LYS A 1 169 ? 35.657 51.311 16.348 1.00 20.63 169 LYS A O 1
ATOM 1170 N N . SER A 1 170 ? 34.695 52.936 15.120 1.00 20.81 170 SER A N 1
ATOM 1171 C CA . SER A 1 170 ? 33.460 52.943 15.904 1.00 22.70 170 SER A CA 1
ATOM 1172 C C . SER A 1 170 ? 32.600 51.810 15.335 1.00 22.71 170 SER A C 1
ATOM 1173 O O . SER A 1 170 ? 32.642 51.530 14.135 1.00 23.07 170 SER A O 1
ATOM 1176 N N . VAL A 1 171 ? 31.818 51.159 16.188 1.00 22.59 171 VAL A N 1
ATOM 1177 C CA . VAL A 1 171 ? 31.029 50.020 15.750 1.00 21.70 171 VAL A CA 1
ATOM 1178 C C . VAL A 1 171 ? 29.622 49.976 16.308 1.00 23.31 171 VAL A C 1
ATOM 1179 O O . VAL A 1 171 ? 29.399 50.333 17.462 1.00 23.97 171 VAL A O 1
ATOM 1183 N N . LEU A 1 172 ? 28.675 49.540 15.479 1.00 22.14 172 LEU A N 1
ATOM 1184 C CA . LEU A 1 172 ? 27.300 49.359 15.931 1.00 22.16 172 LEU A CA 1
ATOM 1185 C C . LEU A 1 172 ? 27.020 47.885 15.730 1.00 23.03 172 LEU A C 1
ATOM 1186 O O . LEU A 1 172 ? 27.183 47.358 14.626 1.00 22.58 172 LEU A O 1
ATOM 1191 N N . ILE A 1 173 ? 26.636 47.212 16.804 1.00 21.86 173 ILE A N 1
ATOM 1192 C CA . ILE A 1 173 ? 26.290 45.808 16.729 1.00 22.81 173 ILE A CA 1
ATOM 1193 C C . ILE A 1 173 ? 24.809 45.709 17.065 1.00 24.09 173 ILE A C 1
ATOM 1194 O O . ILE A 1 173 ? 24.369 46.210 18.104 1.00 23.19 173 ILE A O 1
ATOM 1199 N N . THR A 1 174 ? 24.031 45.105 16.173 1.00 23.49 174 THR A N 1
ATOM 1200 C CA . THR A 1 174 ? 22.613 44.928 16.449 1.00 23.89 174 THR A CA 1
ATOM 1201 C C . THR A 1 174 ? 22.413 43.462 16.782 1.00 24.66 174 THR A C 1
ATOM 1202 O O . THR A 1 174 ? 22.754 42.584 15.987 1.00 23.91 174 THR A O 1
ATOM 1206 N N . GLY A 1 175 ? 21.885 43.203 17.973 1.00 24.80 175 GLY A N 1
ATOM 1207 C CA . GLY A 1 175 ? 21.652 41.836 18.401 1.00 25.15 175 GLY A CA 1
ATOM 1208 C C . GLY A 1 175 ? 22.705 41.374 19.387 1.00 27.04 175 GLY A C 1
ATOM 1209 O O . GLY A 1 175 ? 23.896 41.349 19.072 1.00 27.13 175 GLY A O 1
ATOM 1210 N N . ALA A 1 176 ? 22.274 41.009 20.590 1.00 28.03 176 ALA A N 1
ATOM 1211 C CA . ALA A 1 176 ? 23.207 40.542 21.602 1.00 27.30 176 ALA A CA 1
ATOM 1212 C C . ALA A 1 176 ? 22.886 39.131 22.050 1.00 27.53 176 ALA A C 1
ATOM 1213 O O . ALA A 1 176 ? 22.850 38.837 23.243 1.00 26.98 176 ALA A O 1
ATOM 1215 N N . GLY A 1 177 ? 22.631 38.267 21.075 1.00 27.38 177 GLY A N 1
ATOM 1216 C CA . GLY A 1 177 ? 22.386 36.870 21.369 1.00 28.53 177 GLY A CA 1
ATOM 1217 C C . GLY A 1 177 ? 23.781 36.303 21.552 1.00 27.57 177 GLY A C 1
ATOM 1218 O O . GLY A 1 177 ? 24.739 37.076 21.563 1.00 27.43 177 GLY A O 1
ATOM 1219 N N . PRO A 1 178 ? 23.950 34.980 21.681 1.00 26.91 178 PRO A N 1
ATOM 1220 C CA . PRO A 1 178 ? 25.315 34.481 21.859 1.00 26.79 178 PRO A CA 1
ATOM 1221 C C . PRO A 1 178 ? 26.304 34.954 20.791 1.00 26.47 178 PRO A C 1
ATOM 1222 O O . PRO A 1 178 ? 27.429 35.323 21.117 1.00 27.24 178 PRO A O 1
ATOM 1226 N N . LEU A 1 179 ? 25.890 34.958 19.527 1.00 26.39 179 LEU A N 1
ATOM 1227 C CA . LEU A 1 179 ? 26.790 35.391 18.455 1.00 26.77 179 LEU A CA 1
ATOM 1228 C C . LEU A 1 179 ? 27.147 36.864 18.579 1.00 26.15 179 LEU A C 1
ATOM 1229 O O . LEU A 1 179 ? 28.310 37.242 18.428 1.00 24.31 179 LEU A O 1
ATOM 1234 N N . GLY A 1 180 ? 26.147 37.696 18.856 1.00 25.75 180 GLY A N 1
ATOM 1235 C CA . GLY A 1 180 ? 26.411 39.112 19.028 1.00 23.24 180 GLY A CA 1
ATOM 1236 C C . GLY A 1 180 ? 27.311 39.356 20.230 1.00 23.75 180 GLY A C 1
ATOM 1237 O O . GLY A 1 180 ? 28.154 40.247 20.200 1.00 25.81 180 GLY A O 1
ATOM 1238 N N . LEU A 1 181 ? 27.144 38.570 21.293 1.00 22.33 181 LEU A N 1
ATOM 1239 C CA . LEU A 1 181 ? 27.975 38.724 22.491 1.00 21.59 181 LEU A CA 1
ATOM 1240 C C . LEU A 1 181 ? 29.421 38.358 22.170 1.00 22.30 181 LEU A C 1
ATOM 1241 O O . LEU A 1 181 ? 30.358 39.028 22.608 1.00 24.15 181 LEU A O 1
ATOM 1246 N N . LEU A 1 182 ? 29.601 37.278 21.417 1.00 22.46 182 LEU A N 1
ATOM 1247 C CA . LEU A 1 182 ? 30.938 36.853 21.020 1.00 21.79 182 LEU A CA 1
ATOM 1248 C C . LEU A 1 182 ? 31.512 37.943 20.116 1.00 20.46 182 LEU A C 1
ATOM 1249 O O . LEU A 1 182 ? 32.702 38.241 20.167 1.00 22.07 182 LEU A O 1
ATOM 1254 N N . GLY A 1 183 ? 30.652 38.543 19.298 1.00 21.98 183 GLY A N 1
ATOM 1255 C CA . GLY A 1 183 ? 31.089 39.620 18.421 1.00 21.76 183 GLY A CA 1
ATOM 1256 C C . GLY A 1 183 ? 31.626 40.791 19.229 1.00 22.55 183 GLY A C 1
ATOM 1257 O O . GLY A 1 183 ? 32.661 41.382 18.890 1.00 22.88 183 GLY A O 1
ATOM 1258 N N . ILE A 1 184 ? 30.925 41.140 20.303 1.00 21.11 184 ILE A N 1
ATOM 1259 C CA . ILE A 1 184 ? 31.361 42.240 21.160 1.00 23.12 184 ILE A CA 1
ATOM 1260 C C . ILE A 1 184 ? 32.734 41.911 21.750 1.00 21.72 184 ILE A C 1
ATOM 1261 O O . ILE A 1 184 ? 33.625 42.754 21.774 1.00 22.37 184 ILE A O 1
ATOM 1266 N N . ALA A 1 185 ? 32.898 40.683 22.228 1.00 22.18 185 ALA A N 1
ATOM 1267 C CA . ALA A 1 185 ? 34.167 40.271 22.816 1.00 21.80 185 ALA A CA 1
ATOM 1268 C C . ALA A 1 185 ? 35.315 40.363 21.794 1.00 22.66 185 ALA A C 1
ATOM 1269 O O . ALA A 1 185 ? 36.399 40.856 22.118 1.00 21.28 185 ALA A O 1
ATOM 1271 N N . VAL A 1 186 ? 35.07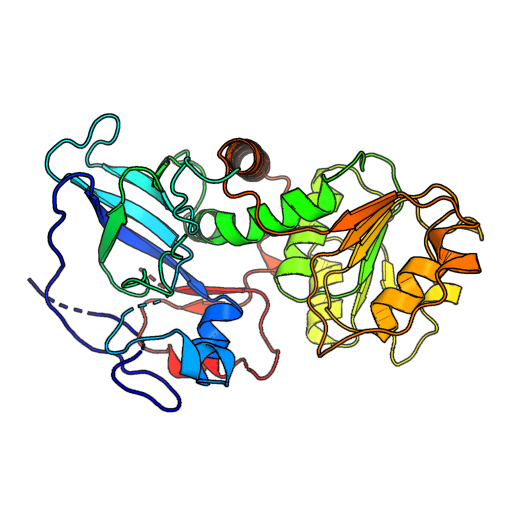1 39.905 20.566 1.00 21.29 186 VAL A N 1
ATOM 1272 C CA . VAL A 1 186 ? 36.089 39.963 19.517 1.00 22.05 186 VAL A CA 1
ATOM 1273 C C . VAL A 1 186 ? 36.393 41.413 19.135 1.00 22.78 186 VAL A C 1
ATOM 1274 O O . VAL A 1 186 ? 37.557 41.806 19.023 1.00 21.57 186 VAL A O 1
ATOM 1278 N N . ALA A 1 187 ? 35.352 42.217 18.957 1.00 22.02 187 ALA A N 1
ATOM 1279 C CA . ALA A 1 187 ? 35.547 43.620 18.602 1.00 23.24 187 ALA A CA 1
ATO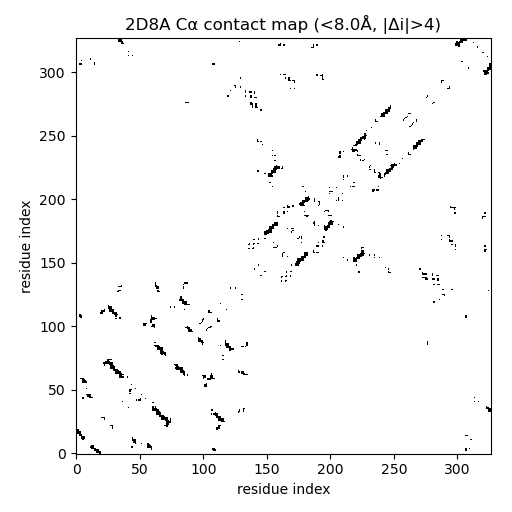M 1280 C C . ALA A 1 187 ? 36.367 44.373 19.657 1.00 23.56 187 ALA A C 1
ATOM 1281 O O . ALA A 1 187 ? 37.288 45.118 19.316 1.00 23.62 187 ALA A O 1
ATOM 1283 N N . LYS A 1 188 ? 36.046 44.187 20.936 1.00 23.04 188 LYS A N 1
ATOM 1284 C CA . LYS A 1 188 ? 36.793 44.882 21.984 1.00 24.38 188 LYS A CA 1
ATOM 1285 C C . LYS A 1 188 ? 38.249 44.417 22.041 1.00 23.97 188 LYS A C 1
ATOM 1286 O O . LYS A 1 188 ? 39.160 45.231 22.188 1.00 25.99 188 LYS A O 1
ATOM 1292 N N . ALA A 1 189 ? 38.469 43.113 21.915 1.00 23.32 189 ALA A N 1
ATOM 1293 C CA . ALA A 1 189 ? 39.829 42.571 21.936 1.00 23.04 189 ALA A CA 1
ATOM 1294 C C . ALA A 1 189 ? 40.608 43.057 20.711 1.00 23.29 189 ALA A C 1
ATOM 1295 O O . ALA A 1 189 ? 41.841 43.077 20.712 1.00 22.04 189 ALA A O 1
ATOM 1297 N N . SER A 1 190 ? 39.883 43.445 19.664 1.00 22.23 190 SER A N 1
ATOM 1298 C CA . SER A 1 190 ? 40.511 43.907 18.430 1.00 22.33 190 SER A CA 1
ATOM 1299 C C . SER A 1 190 ? 40.713 45.416 18.356 1.00 23.15 190 SER A C 1
ATOM 1300 O O . SER A 1 190 ? 41.085 45.940 17.309 1.00 23.13 190 SER A O 1
ATOM 1303 N N . GLY A 1 191 ? 40.453 46.108 19.464 1.00 23.92 191 GLY A N 1
ATOM 1304 C CA . GLY A 1 191 ? 40.660 47.548 19.522 1.00 22.57 191 GLY A CA 1
ATOM 1305 C C . GLY A 1 191 ? 39.545 48.462 19.056 1.00 22.93 191 GLY A C 1
ATOM 1306 O O . GLY A 1 191 ? 39.761 49.667 18.879 1.00 22.92 191 GLY A O 1
ATOM 1307 N N . ALA A 1 192 ? 38.355 47.914 18.857 1.00 21.80 192 ALA A N 1
ATOM 1308 C CA . ALA A 1 192 ? 37.230 48.725 18.398 1.00 21.68 192 ALA A CA 1
ATOM 1309 C C . ALA A 1 192 ? 36.743 49.653 19.499 1.00 21.41 192 ALA A C 1
ATOM 1310 O O . ALA A 1 192 ? 36.722 49.277 20.669 1.00 22.31 192 ALA A O 1
ATOM 1312 N N . TYR A 1 193 ? 36.358 50.869 19.120 1.00 22.50 193 TYR A N 1
ATOM 1313 C CA . TYR A 1 193 ? 35.844 51.844 20.079 1.00 23.39 193 TYR A CA 1
ATOM 1314 C C . TYR A 1 193 ? 35.298 53.092 19.396 1.00 21.76 193 TYR A C 1
ATOM 1315 O O . TYR A 1 193 ? 35.940 53.676 18.531 1.00 21.22 193 TYR A O 1
ATOM 1324 N N . PRO A 1 194 ? 34.078 53.499 19.762 1.00 23.30 194 PRO A N 1
ATOM 1325 C CA . PRO A 1 194 ? 33.255 52.814 20.761 1.00 23.24 194 PRO A CA 1
ATOM 1326 C C . PRO A 1 194 ? 32.437 51.695 20.121 1.00 22.66 194 PRO A C 1
ATOM 1327 O O . PRO A 1 194 ? 32.142 51.737 18.929 1.00 21.97 194 PRO A O 1
ATOM 1331 N N . VAL A 1 195 ? 32.089 50.688 20.911 1.00 23.25 195 VAL A N 1
ATOM 1332 C CA . VAL A 1 195 ? 31.266 49.595 20.422 1.00 22.87 195 VAL A CA 1
ATOM 1333 C C . VAL A 1 195 ? 29.880 49.834 20.999 1.00 25.27 195 VAL A C 1
ATOM 1334 O O . VAL A 1 195 ? 29.688 49.825 22.221 1.00 25.69 195 VAL A O 1
ATOM 1338 N N . ILE A 1 196 ? 28.929 50.084 20.104 1.00 24.13 196 ILE A N 1
ATOM 1339 C CA . ILE A 1 196 ? 27.547 50.359 20.471 1.00 24.04 196 ILE A CA 1
ATOM 1340 C C . ILE A 1 196 ? 26.698 49.127 20.187 1.00 25.65 196 ILE A C 1
ATOM 1341 O O . ILE A 1 196 ? 26.715 48.602 19.077 1.00 23.31 196 ILE A O 1
ATOM 1346 N N . VAL A 1 197 ? 25.950 48.676 21.188 1.00 24.84 197 VAL A N 1
ATOM 1347 C CA . VAL A 1 197 ? 25.113 47.497 21.039 1.00 24.49 197 VAL A CA 1
ATOM 1348 C C . VAL A 1 197 ? 23.630 47.776 21.262 1.00 27.35 197 VAL A C 1
ATOM 1349 O O . VAL A 1 197 ? 23.240 48.353 22.284 1.00 27.86 197 VAL A O 1
ATOM 1353 N N . SER A 1 198 ? 22.813 47.365 20.297 1.00 26.28 198 SER A N 1
ATOM 1354 C CA . SER A 1 198 ? 21.370 47.524 20.374 1.00 27.04 198 SER A CA 1
ATOM 1355 C C . SER A 1 198 ? 20.772 46.137 20.608 1.00 27.97 198 SER A C 1
ATOM 1356 O O . SER A 1 198 ? 20.976 45.226 19.804 1.00 25.38 198 SER A O 1
ATOM 1359 N N . GLU A 1 199 ? 20.049 45.988 21.716 1.00 27.56 199 GLU A N 1
ATOM 1360 C CA . GLU A 1 199 ? 19.415 44.727 22.088 1.00 28.95 199 GLU A CA 1
ATOM 1361 C C . GLU A 1 199 ? 18.204 45.021 22.976 1.00 28.87 199 GLU A C 1
ATOM 1362 O O . GLU A 1 199 ? 18.342 45.614 24.041 1.00 28.61 199 GLU A O 1
ATOM 1368 N N . PRO A 1 200 ? 17.003 44.606 22.546 1.00 30.64 200 PRO A N 1
ATOM 1369 C CA . PRO A 1 200 ? 15.767 44.830 23.307 1.00 31.55 200 PRO A CA 1
ATOM 1370 C C . PRO A 1 200 ? 15.661 44.028 24.601 1.00 33.32 200 PRO A C 1
ATOM 1371 O O . PRO A 1 200 ? 15.042 44.478 25.563 1.00 33.90 200 PRO A O 1
ATOM 1375 N N . SER A 1 201 ? 16.256 42.840 24.625 1.00 33.84 201 SER A N 1
ATOM 1376 C CA . SER A 1 201 ? 16.201 42.003 25.817 1.00 34.00 201 SER A CA 1
ATOM 1377 C C . SER A 1 201 ? 17.000 42.634 26.943 1.00 34.33 201 SER A C 1
ATOM 1378 O O . SER A 1 201 ? 18.182 42.925 26.775 1.00 33.63 201 SER A O 1
ATOM 1381 N N . ASP A 1 202 ? 16.357 42.843 28.092 1.00 34.22 202 ASP A N 1
ATOM 1382 C CA . ASP A 1 202 ? 17.035 43.453 29.231 1.00 34.75 202 ASP A CA 1
ATOM 1383 C C . ASP A 1 202 ? 18.192 42.575 29.682 1.00 33.19 202 ASP A C 1
ATOM 1384 O O . ASP A 1 202 ? 19.296 43.060 29.927 1.00 32.81 202 ASP A O 1
ATOM 1389 N N . PHE A 1 203 ? 17.922 41.281 29.799 1.00 32.28 203 PHE A N 1
ATOM 1390 C CA . PHE A 1 203 ? 18.927 40.324 30.230 1.00 32.04 203 PHE A CA 1
ATOM 1391 C C . PHE A 1 203 ? 20.155 40.330 29.316 1.00 30.98 203 PHE A C 1
ATOM 1392 O O . PHE A 1 203 ? 21.282 40.478 29.781 1.00 31.78 203 PHE A O 1
ATOM 1400 N N . ARG A 1 204 ? 19.936 40.177 28.017 1.00 30.05 204 ARG A N 1
ATOM 1401 C CA . ARG A 1 204 ? 21.047 40.157 27.071 1.00 31.23 204 ARG A CA 1
ATOM 1402 C C . ARG A 1 204 ? 21.712 41.518 26.897 1.00 31.23 204 ARG A C 1
ATOM 1403 O O . ARG A 1 204 ? 22.920 41.603 26.661 1.00 30.36 204 ARG A O 1
ATOM 1411 N N . ARG A 1 205 ? 20.934 42.587 27.019 1.00 30.25 205 ARG A N 1
ATOM 1412 C CA . ARG A 1 205 ? 21.513 43.910 26.893 1.00 30.15 205 ARG A CA 1
ATOM 1413 C C . ARG A 1 205 ? 22.476 44.121 28.056 1.00 30.82 205 ARG A C 1
ATOM 1414 O O . ARG A 1 205 ? 23.502 44.781 27.906 1.00 29.94 205 ARG A O 1
ATOM 1422 N N . GLU A 1 206 ? 22.154 43.552 29.216 1.00 30.96 206 GLU A N 1
ATOM 1423 C CA . GLU A 1 206 ? 23.033 43.690 30.370 1.00 32.23 206 GLU A CA 1
ATOM 1424 C C . GLU A 1 206 ? 24.278 42.826 30.175 1.00 29.77 206 GLU A C 1
ATOM 1425 O O . GLU A 1 206 ? 25.368 43.207 30.587 1.00 30.58 206 GLU A O 1
ATOM 1431 N N . LEU A 1 207 ? 24.116 41.659 29.554 1.00 28.91 207 LEU A N 1
ATOM 1432 C CA . LEU A 1 207 ? 25.261 40.785 29.290 1.00 28.53 207 LEU A CA 1
ATOM 1433 C C . LEU A 1 207 ? 26.222 41.524 28.359 1.00 26.84 207 LEU A C 1
ATOM 1434 O O . LEU A 1 207 ? 27.437 41.458 28.524 1.00 26.97 207 LEU A O 1
ATOM 1439 N N . ALA A 1 208 ? 25.665 42.229 27.382 1.00 25.70 208 ALA A N 1
ATOM 1440 C CA . ALA A 1 208 ? 26.478 42.976 26.424 1.00 27.32 208 ALA A CA 1
ATOM 1441 C C . ALA A 1 208 ? 27.357 43.969 27.168 1.00 28.73 208 ALA A C 1
ATOM 1442 O O . ALA A 1 208 ? 28.547 44.108 26.878 1.00 26.82 208 ALA A O 1
ATOM 1444 N N . LYS A 1 209 ? 26.765 44.654 28.141 1.00 29.40 209 LYS A N 1
ATOM 1445 C CA . LYS A 1 209 ? 27.497 45.627 28.934 1.00 29.85 209 LYS A CA 1
ATOM 1446 C C . LYS A 1 209 ? 28.624 44.931 29.699 1.00 30.35 209 LYS A C 1
ATOM 1447 O O . LYS A 1 209 ? 29.747 45.429 29.755 1.00 29.17 209 LYS A O 1
ATOM 1453 N N . LYS A 1 210 ? 28.326 43.772 30.281 1.00 29.53 210 LYS A N 1
ATOM 1454 C CA . LYS A 1 210 ? 29.334 43.031 31.032 1.00 30.52 210 LYS A CA 1
ATOM 1455 C C . LYS A 1 210 ? 30.475 42.521 30.142 1.00 29.17 210 LYS A C 1
ATOM 1456 O O . LYS A 1 210 ? 31.631 42.505 30.560 1.00 28.34 210 LYS A O 1
ATOM 1462 N N . VAL A 1 211 ? 30.158 42.102 28.921 1.00 27.59 211 VAL A N 1
ATOM 1463 C CA . VAL A 1 211 ? 31.205 41.626 28.016 1.00 27.77 211 VAL A CA 1
ATOM 1464 C C . VAL A 1 211 ? 32.143 42.783 27.689 1.00 27.94 211 VAL A C 1
ATOM 1465 O O . VAL A 1 211 ? 33.363 42.612 27.622 1.00 28.87 211 VAL A O 1
ATOM 1469 N N . GLY A 1 212 ? 31.577 43.969 27.495 1.00 29.49 212 GLY A N 1
ATOM 1470 C CA . GLY A 1 212 ? 32.415 45.116 27.213 1.00 28.66 212 GLY A CA 1
ATOM 1471 C C . GLY A 1 212 ? 31.857 46.191 26.310 1.00 29.34 212 GLY A C 1
ATOM 1472 O O . GLY A 1 212 ? 32.614 47.042 25.838 1.00 31.74 212 GLY A O 1
ATOM 1473 N N . ALA A 1 213 ? 30.554 46.179 26.058 1.00 28.54 213 ALA A N 1
ATOM 1474 C CA . ALA A 1 213 ? 29.974 47.203 25.199 1.00 28.00 213 ALA A CA 1
ATOM 1475 C C . ALA A 1 213 ? 30.207 48.563 25.851 1.00 29.07 213 ALA A C 1
ATOM 1476 O O . ALA A 1 213 ? 30.070 48.716 27.066 1.00 29.71 213 ALA A O 1
ATOM 1478 N N . ASP A 1 214 ? 30.575 49.547 25.041 1.00 27.68 214 ASP A N 1
ATOM 1479 C CA . ASP A 1 214 ? 30.829 50.884 25.550 1.00 27.84 214 ASP A CA 1
ATOM 1480 C C . ASP A 1 214 ? 29.518 51.648 25.756 1.00 28.09 214 ASP A C 1
ATOM 1481 O O . ASP A 1 214 ? 29.410 52.480 26.656 1.00 25.87 214 ASP A O 1
ATOM 1486 N N . TYR A 1 215 ? 28.526 51.339 24.925 1.00 28.02 215 TYR A N 1
ATOM 1487 C CA . TYR A 1 215 ? 27.200 51.950 24.999 1.00 29.16 215 TYR A CA 1
ATOM 1488 C C . TYR A 1 215 ? 26.181 50.878 24.621 1.00 30.46 215 TYR A C 1
ATOM 1489 O O . TYR A 1 215 ? 26.460 50.028 23.765 1.00 29.01 215 TYR A O 1
ATOM 1498 N N . VAL A 1 216 ? 25.011 50.907 25.255 1.00 28.92 216 VAL A N 1
ATOM 1499 C CA . VAL A 1 216 ? 23.957 49.959 24.916 1.00 30.52 216 VAL A CA 1
ATOM 1500 C C . VAL A 1 216 ? 22.704 50.757 24.603 1.00 31.72 216 VAL A C 1
ATOM 1501 O O . VAL A 1 216 ? 22.498 51.855 25.130 1.00 34.76 216 VAL A O 1
ATOM 1505 N N . ILE A 1 217 ? 21.877 50.212 23.725 1.00 30.96 217 ILE A N 1
ATOM 1506 C CA . ILE A 1 217 ? 20.648 50.872 23.325 1.00 30.49 217 ILE A CA 1
ATOM 1507 C C . ILE A 1 217 ? 19.500 49.881 23.377 1.00 31.02 217 ILE A C 1
ATOM 1508 O O . ILE A 1 217 ? 19.640 48.740 22.940 1.00 30.28 217 ILE A O 1
ATOM 1513 N N . ASN A 1 218 ? 18.374 50.321 23.924 1.00 30.66 218 ASN A N 1
ATOM 1514 C CA . ASN A 1 218 ? 17.179 49.495 23.989 1.00 30.30 218 ASN A CA 1
ATOM 1515 C C . ASN A 1 218 ? 16.334 50.034 22.840 1.00 31.95 218 ASN A C 1
ATOM 1516 O O . ASN A 1 218 ? 15.701 51.081 22.969 1.00 32.94 218 ASN A O 1
ATOM 1521 N N . PRO A 1 219 ? 16.312 49.328 21.700 1.00 32.57 219 PRO A N 1
ATOM 1522 C CA . PRO A 1 219 ? 15.546 49.760 20.528 1.00 32.79 219 PRO A CA 1
ATOM 1523 C C . PRO A 1 219 ? 14.033 49.909 20.696 1.00 34.90 219 PRO A C 1
ATOM 1524 O O . PRO A 1 219 ? 13.383 50.574 19.886 1.00 33.94 219 PRO A O 1
ATOM 1528 N N . PHE A 1 220 ? 13.464 49.297 21.727 1.00 36.14 220 PHE A N 1
ATOM 1529 C CA . PHE A 1 220 ? 12.026 49.411 21.926 1.00 38.67 220 PHE A CA 1
ATOM 1530 C C . PHE A 1 220 ? 11.656 50.610 22.795 1.00 39.10 220 PHE A C 1
ATOM 1531 O O . PHE A 1 220 ? 10.480 50.942 22.943 1.00 39.34 220 PHE A O 1
ATOM 1539 N N . GLU A 1 221 ? 12.668 51.265 23.355 1.00 38.94 221 GLU A N 1
ATOM 1540 C CA . GLU A 1 221 ? 12.456 52.438 24.198 1.00 39.69 221 GLU A CA 1
ATOM 1541 C C . GLU A 1 221 ? 13.205 53.662 23.679 1.00 39.95 221 GLU A C 1
ATOM 1542 O O . GLU A 1 221 ? 12.940 54.787 24.106 1.00 39.60 221 GLU A O 1
ATOM 1548 N N . GLU A 1 222 ? 14.136 53.442 22.756 1.00 38.37 222 GLU A N 1
ATOM 1549 C CA . GLU A 1 222 ? 14.931 54.535 22.212 1.00 36.89 222 GLU A CA 1
ATOM 1550 C C . GLU A 1 222 ? 15.047 54.480 20.701 1.00 37.32 222 GLU A C 1
ATOM 1551 O O . GLU A 1 222 ? 14.761 53.457 20.077 1.00 38.32 222 GLU A O 1
ATOM 1557 N N . ASP A 1 223 ? 15.474 55.591 20.115 1.00 36.84 223 ASP A N 1
ATOM 1558 C CA . ASP A 1 223 ? 15.653 55.667 18.673 1.00 36.81 223 ASP A CA 1
ATOM 1559 C C . ASP A 1 223 ? 17.118 55.327 18.394 1.00 34.34 223 ASP A C 1
ATOM 1560 O O . ASP A 1 223 ? 18.012 56.133 18.649 1.00 32.33 223 ASP A O 1
ATOM 1565 N N . VAL A 1 224 ? 17.354 54.125 17.880 1.00 32.86 224 VAL A N 1
ATOM 1566 C CA . VAL A 1 224 ? 18.707 53.663 17.593 1.00 32.16 224 VAL A CA 1
ATOM 1567 C C . VAL A 1 224 ? 19.575 54.640 16.800 1.00 30.48 224 VAL A C 1
ATOM 1568 O O . VAL A 1 224 ? 20.668 54.986 17.232 1.00 32.23 224 VAL A O 1
ATOM 1572 N N . VAL A 1 225 ? 19.095 55.075 15.642 1.00 30.13 225 VAL A N 1
ATOM 1573 C CA . VAL A 1 225 ? 19.856 55.996 14.806 1.00 30.66 225 VAL A CA 1
ATOM 1574 C C . VAL A 1 225 ? 20.188 57.301 15.533 1.00 33.04 225 VAL A C 1
ATOM 1575 O O . VAL A 1 225 ? 21.318 57.791 15.457 1.00 32.40 225 VAL A O 1
ATOM 1579 N N . LYS A 1 226 ? 19.211 57.866 16.238 1.00 33.76 226 LYS A N 1
ATOM 1580 C CA . LYS A 1 226 ? 19.447 59.104 16.977 1.00 36.15 226 LYS A CA 1
ATOM 1581 C C . LYS A 1 226 ? 20.570 58.905 17.983 1.00 34.04 226 LYS A C 1
ATOM 1582 O O . LYS A 1 226 ? 21.497 59.711 18.058 1.00 33.57 226 LYS A O 1
ATOM 1588 N N . GLU A 1 227 ? 20.483 57.825 18.754 1.00 34.05 227 GLU A N 1
ATOM 1589 C CA . GLU A 1 227 ? 21.494 57.529 19.758 1.00 34.34 227 GLU A CA 1
ATOM 1590 C C . GLU A 1 227 ? 22.870 57.353 19.118 1.00 32.60 227 GLU A C 1
ATOM 1591 O O . GLU A 1 227 ? 23.863 57.867 19.626 1.00 31.79 227 GLU A O 1
ATOM 1597 N N . VAL A 1 228 ? 22.936 56.635 18.002 1.00 31.34 228 VAL A N 1
ATOM 1598 C CA . VAL A 1 228 ? 24.220 56.447 17.332 1.00 30.40 228 VAL A CA 1
ATOM 1599 C C . VAL A 1 228 ? 24.770 57.801 16.899 1.00 31.28 228 VAL A C 1
ATOM 1600 O O . VAL A 1 228 ? 25.945 58.095 17.107 1.00 29.66 228 VAL A O 1
ATOM 1612 N N . ASP A 1 230 ? 24.233 60.648 18.197 1.00 37.33 230 ASP A N 1
ATOM 1613 C CA . ASP A 1 230 ? 24.669 61.394 19.376 1.00 38.23 230 ASP A CA 1
ATOM 1614 C C . ASP A 1 230 ? 26.049 60.919 19.808 1.00 37.53 230 ASP A C 1
ATOM 1615 O O . ASP A 1 230 ? 26.936 61.723 20.086 1.00 37.38 230 ASP A O 1
ATOM 1620 N N . ILE A 1 231 ? 26.223 59.604 19.855 1.00 35.43 231 ILE A N 1
ATOM 1621 C CA . ILE A 1 231 ? 27.490 59.015 20.261 1.00 33.60 231 ILE A CA 1
ATOM 1622 C C . ILE A 1 231 ? 28.615 59.327 19.282 1.00 34.27 231 ILE A C 1
ATOM 1623 O O . ILE A 1 231 ? 29.751 59.564 19.693 1.00 34.85 231 ILE A O 1
ATOM 1628 N N . THR A 1 232 ? 28.300 59.343 17.990 1.00 33.99 232 THR A N 1
ATOM 1629 C CA . THR A 1 232 ? 29.308 59.604 16.966 1.00 34.91 232 THR A CA 1
ATOM 1630 C C . THR A 1 232 ? 29.322 61.044 16.449 1.00 36.14 232 THR A C 1
ATOM 1631 O O . THR A 1 232 ? 29.909 61.328 15.405 1.00 34.49 232 THR A O 1
ATOM 1635 N N . ASP A 1 233 ? 28.675 61.946 17.179 1.00 38.54 233 ASP A N 1
ATOM 1636 C CA . ASP A 1 233 ? 28.624 63.352 16.795 1.00 40.16 233 ASP A CA 1
ATOM 1637 C C . ASP A 1 233 ? 28.134 63.575 15.370 1.00 39.63 233 ASP A C 1
ATOM 1638 O O . ASP A 1 233 ? 28.680 64.406 14.640 1.00 39.66 233 ASP A O 1
ATOM 1643 N N . GLY A 1 234 ? 27.108 62.823 14.979 1.00 38.26 234 GLY A N 1
ATOM 1644 C CA . GLY A 1 234 ? 26.537 62.964 13.650 1.00 35.52 234 GLY A CA 1
ATOM 1645 C C . GLY A 1 234 ? 27.293 62.326 12.496 1.00 35.54 234 GLY A C 1
ATOM 1646 O O . GLY A 1 234 ? 26.853 62.421 11.350 1.00 34.92 234 GLY A O 1
ATOM 1647 N N . ASN A 1 235 ? 28.417 61.675 12.778 1.00 34.13 235 ASN A N 1
ATOM 1648 C CA . ASN A 1 235 ? 29.200 61.043 11.719 1.00 33.68 235 ASN A CA 1
ATOM 1649 C C . ASN A 1 235 ? 28.737 59.635 11.353 1.00 31.84 235 ASN A C 1
ATOM 1650 O O . ASN A 1 235 ? 28.912 59.199 10.215 1.00 31.79 235 ASN A O 1
ATOM 1655 N N . GLY A 1 236 ? 28.149 58.932 12.315 1.00 30.14 236 GLY A N 1
ATOM 1656 C CA . GLY A 1 236 ? 27.714 57.566 12.080 1.00 29.60 236 GLY A CA 1
ATOM 1657 C C . GLY A 1 236 ? 28.853 56.638 12.471 1.00 28.79 236 GLY A C 1
ATOM 1658 O O . GLY A 1 236 ? 29.951 57.114 12.761 1.00 29.01 236 GLY A O 1
ATOM 1659 N N . VAL A 1 237 ? 28.617 55.327 12.494 1.00 26.56 237 VAL A N 1
ATOM 1660 C CA . VAL A 1 237 ? 29.681 54.393 12.855 1.00 23.27 237 VAL A CA 1
ATOM 1661 C C . VAL A 1 237 ? 30.493 53.956 11.644 1.00 22.92 237 VAL A C 1
ATOM 1662 O O . VAL A 1 237 ? 29.987 53.905 10.525 1.00 20.54 237 VAL A O 1
ATOM 1666 N N . ASP A 1 238 ? 31.761 53.636 11.869 1.00 22.14 238 ASP A N 1
ATOM 1667 C CA . ASP A 1 238 ? 32.613 53.178 10.778 1.00 21.62 238 ASP A CA 1
ATOM 1668 C C . ASP A 1 238 ? 32.219 51.768 10.355 1.00 20.67 238 ASP A C 1
ATOM 1669 O O . ASP A 1 238 ? 32.372 51.386 9.192 1.00 20.18 238 ASP A O 1
ATOM 1674 N N . VAL A 1 239 ? 31.714 50.998 11.311 1.00 20.74 239 VAL A N 1
ATOM 1675 C CA . VAL A 1 239 ? 31.368 49.608 11.056 1.00 21.47 239 VAL A CA 1
ATOM 1676 C C . VAL A 1 239 ? 30.045 49.193 11.678 1.00 22.10 239 VAL A C 1
ATOM 1677 O O . VAL A 1 239 ? 29.792 49.469 12.847 1.00 22.64 239 VAL A O 1
ATOM 1681 N N . PHE A 1 240 ? 29.217 48.519 10.884 1.00 22.33 240 PHE A N 1
ATOM 1682 C CA . PHE A 1 240 ? 27.917 48.025 11.329 1.00 21.38 240 PHE A CA 1
ATOM 1683 C C . PHE A 1 240 ? 27.927 46.502 11.172 1.00 21.70 240 PHE A C 1
ATOM 1684 O O . PHE A 1 240 ? 28.162 45.991 10.079 1.00 21.84 240 PHE A O 1
ATOM 1692 N N . LEU A 1 241 ? 27.699 45.787 12.272 1.00 20.96 241 LEU A N 1
ATOM 1693 C CA . LEU A 1 241 ? 27.695 44.321 12.268 1.00 21.21 241 LEU A CA 1
ATOM 1694 C C . LEU A 1 241 ? 26.293 43.850 12.660 1.00 22.71 241 LEU A C 1
ATOM 1695 O O . LEU A 1 241 ? 25.830 44.119 13.764 1.00 22.98 241 LEU A O 1
ATOM 1700 N N . GLU A 1 242 ? 25.625 43.142 11.756 1.00 23.45 242 GLU A N 1
ATOM 1701 C CA . GLU A 1 242 ? 24.264 42.682 12.007 1.00 22.43 242 GLU A CA 1
ATOM 1702 C C . GLU A 1 242 ? 24.243 41.266 12.560 1.00 23.35 242 GLU A C 1
ATOM 1703 O O . GLU A 1 242 ? 24.496 40.298 11.838 1.00 20.84 242 GLU A O 1
ATOM 1709 N N . PHE A 1 243 ? 23.932 41.160 13.851 1.00 23.07 243 PHE A N 1
ATOM 1710 C CA . PHE A 1 243 ? 23.892 39.882 14.552 1.00 24.59 243 PHE A CA 1
ATOM 1711 C C . PHE A 1 243 ? 22.490 39.486 15.022 1.00 27.83 243 PHE A C 1
ATOM 1712 O O . PHE A 1 243 ? 22.359 38.505 15.742 1.00 29.42 243 PHE A O 1
ATOM 1720 N N . SER A 1 244 ? 21.453 40.229 14.636 1.00 28.58 244 SER A N 1
ATOM 1721 C CA . SER A 1 244 ? 20.100 39.916 15.105 1.00 28.30 244 SER A CA 1
ATOM 1722 C C . SER A 1 244 ? 19.168 39.183 14.151 1.00 29.25 244 SER A C 1
ATOM 1723 O O . SER A 1 244 ? 18.375 38.345 14.579 1.00 30.81 244 SER A O 1
ATOM 1726 N N . GLY A 1 245 ? 19.238 39.504 12.866 1.00 28.35 245 GLY A N 1
ATOM 1727 C CA . GLY A 1 245 ? 18.346 38.864 11.918 1.00 27.74 245 GLY A CA 1
ATOM 1728 C C . GLY A 1 245 ? 16.997 39.574 11.881 1.00 28.64 245 GLY A C 1
ATOM 1729 O O . GLY A 1 245 ? 16.035 39.067 11.296 1.00 28.86 245 GLY A O 1
ATOM 1730 N N . ALA A 1 246 ? 16.928 40.751 12.501 1.00 27.02 246 ALA A N 1
ATOM 1731 C CA . ALA A 1 246 ? 15.698 41.541 12.532 1.00 28.58 246 ALA A CA 1
ATOM 1732 C C . ALA A 1 246 ? 15.704 42.594 11.426 1.00 28.37 246 ALA A C 1
ATOM 1733 O O . ALA A 1 246 ? 16.584 43.452 11.380 1.00 28.14 246 ALA A O 1
ATOM 1735 N N . PRO A 1 247 ? 14.705 42.555 10.529 1.00 28.45 247 PRO A N 1
ATOM 1736 C CA . PRO A 1 247 ? 14.610 43.515 9.421 1.00 28.65 247 PRO A CA 1
ATOM 1737 C C . PRO A 1 247 ? 14.799 44.972 9.839 1.00 29.78 247 PRO A C 1
ATOM 1738 O O . PRO A 1 247 ? 15.482 45.741 9.156 1.00 27.28 247 PRO A O 1
ATOM 1742 N N . LYS A 1 248 ? 14.190 45.348 10.960 1.00 30.04 248 LYS A N 1
ATOM 1743 C CA . LYS A 1 248 ? 14.282 46.718 11.446 1.00 31.24 248 LYS A CA 1
ATOM 1744 C C . LYS A 1 248 ? 15.717 47.083 11.801 1.00 28.50 248 LYS A C 1
ATOM 1745 O O . LYS A 1 248 ? 16.159 48.194 11.524 1.00 27.45 248 LYS A O 1
ATOM 1751 N N . ALA A 1 249 ? 16.433 46.151 12.427 1.00 27.57 249 ALA A N 1
ATOM 1752 C CA . ALA A 1 249 ? 17.827 46.389 12.802 1.00 25.83 249 ALA A CA 1
ATOM 1753 C C . ALA A 1 249 ? 18.691 46.623 11.563 1.00 25.73 249 ALA A C 1
ATOM 1754 O O . ALA A 1 249 ? 19.583 47.470 11.579 1.00 26.01 249 ALA A O 1
ATOM 1756 N N . LEU A 1 250 ? 18.436 45.869 10.494 1.00 25.78 250 LEU A N 1
ATOM 1757 C CA . LEU A 1 250 ? 19.202 46.032 9.255 1.00 25.58 250 LEU A CA 1
ATOM 1758 C C . LEU A 1 250 ? 18.995 47.447 8.722 1.00 27.15 250 LEU A C 1
ATOM 1759 O O . LEU A 1 250 ? 19.942 48.119 8.305 1.00 23.15 250 LEU A O 1
ATOM 1764 N N . GLU A 1 251 ? 17.745 47.896 8.745 1.00 28.61 251 GLU A N 1
ATOM 1765 C CA . GLU A 1 251 ? 17.402 49.232 8.273 1.00 29.70 251 GLU A CA 1
ATOM 1766 C C . GLU A 1 251 ? 18.115 50.296 9.105 1.00 27.48 251 GLU A C 1
ATOM 1767 O O . GLU A 1 251 ? 18.679 51.245 8.562 1.00 27.15 251 GLU A O 1
ATOM 1773 N N . GLN A 1 252 ? 18.083 50.132 10.423 1.00 25.82 252 GLN A N 1
ATOM 1774 C CA . GLN A 1 252 ? 18.707 51.089 11.329 1.00 27.15 252 GLN A CA 1
ATOM 1775 C C . GLN A 1 252 ? 20.221 51.175 11.166 1.00 26.91 252 GLN A C 1
ATOM 1776 O O . GLN A 1 252 ? 20.785 52.265 11.156 1.00 25.89 252 GLN A O 1
ATOM 1782 N N . GLY A 1 253 ? 20.874 50.024 11.027 1.00 27.25 253 GLY A N 1
ATOM 1783 C CA . GLY A 1 253 ? 22.318 50.010 10.862 1.00 26.41 253 GLY A CA 1
ATOM 1784 C C . GLY A 1 253 ? 22.753 50.667 9.566 1.00 26.08 253 GLY A C 1
ATOM 1785 O O . GLY A 1 253 ? 23.758 51.385 9.535 1.00 24.92 253 GLY A O 1
ATOM 1786 N N . LEU A 1 254 ? 22.006 50.422 8.491 1.00 24.00 254 LEU A N 1
ATOM 1787 C CA . LEU A 1 254 ? 22.333 51.014 7.199 1.00 25.03 254 LEU A CA 1
ATOM 1788 C C . LEU A 1 254 ? 22.170 52.533 7.273 1.00 26.56 254 LEU A C 1
ATOM 1789 O O . LEU A 1 254 ? 22.856 53.280 6.572 1.00 26.05 254 LEU A O 1
ATOM 1794 N N . GLN A 1 255 ? 21.267 52.988 8.135 1.00 26.79 255 GLN A N 1
ATOM 1795 C CA . GLN A 1 255 ? 21.055 54.421 8.308 1.00 27.93 255 GLN A CA 1
ATOM 1796 C C . GLN A 1 255 ? 22.137 55.003 9.207 1.00 26.38 255 GLN A C 1
ATOM 1797 O O . GLN A 1 255 ? 22.568 56.135 9.012 1.00 27.37 255 GLN A O 1
ATOM 1803 N N . ALA A 1 256 ? 22.577 54.213 10.182 1.00 24.36 256 ALA A N 1
ATOM 1804 C CA . ALA A 1 256 ? 23.575 54.658 11.152 1.00 24.33 256 ALA A CA 1
ATOM 1805 C C . ALA A 1 256 ? 25.039 54.587 10.728 1.00 24.84 256 ALA A C 1
ATOM 1806 O O . ALA A 1 256 ? 25.884 55.252 11.331 1.00 26.11 256 ALA A O 1
ATOM 1808 N N . VAL A 1 257 ? 25.346 53.788 9.711 1.00 24.36 257 VAL A N 1
ATOM 1809 C CA . VAL A 1 257 ? 26.729 53.644 9.263 1.00 25.56 257 VAL A CA 1
ATOM 1810 C C . VAL A 1 257 ? 27.192 54.875 8.485 1.00 26.19 257 VAL A C 1
ATOM 1811 O O . VAL A 1 257 ? 26.443 55.441 7.687 1.00 26.66 257 VAL A O 1
ATOM 1815 N N . THR A 1 258 ? 28.427 55.294 8.736 1.00 26.01 258 THR A N 1
ATOM 1816 C CA . THR A 1 258 ? 28.994 56.461 8.074 1.00 25.37 258 THR A CA 1
ATOM 1817 C C . THR A 1 258 ? 29.150 56.176 6.582 1.00 26.80 258 THR A C 1
ATOM 1818 O O . THR A 1 258 ? 29.279 55.017 6.176 1.00 25.95 258 THR A O 1
ATOM 1822 N N . PRO A 1 259 ? 29.119 57.226 5.741 1.00 26.26 259 PRO A N 1
ATOM 1823 C CA . PRO A 1 259 ? 29.275 57.021 4.298 1.00 25.09 259 PRO A CA 1
ATOM 1824 C C . PRO A 1 259 ? 30.629 56.367 4.042 1.00 25.66 259 PRO A C 1
ATOM 1825 O O . PRO A 1 259 ? 31.619 56.707 4.698 1.00 23.58 259 PRO A O 1
ATOM 1829 N N . ALA A 1 260 ? 30.663 55.434 3.092 1.00 24.07 260 ALA A N 1
ATOM 1830 C CA . ALA A 1 260 ? 31.877 54.697 2.748 1.00 24.94 260 ALA A CA 1
ATOM 1831 C C . ALA A 1 260 ? 32.279 53.755 3.878 1.00 23.79 260 ALA A C 1
ATOM 1832 O O . ALA A 1 260 ? 33.418 53.288 3.934 1.00 23.56 260 ALA A O 1
ATOM 1834 N N . GLY A 1 261 ? 31.343 53.482 4.783 1.00 22.45 261 GLY A N 1
ATOM 1835 C CA . GLY A 1 261 ? 31.627 52.573 5.884 1.00 22.62 261 GLY A CA 1
ATOM 1836 C C . GLY A 1 261 ? 31.537 51.106 5.479 1.00 22.89 261 GLY A C 1
ATOM 1837 O O . GLY A 1 261 ? 31.304 50.788 4.307 1.00 21.57 261 GLY A O 1
ATOM 1838 N N . ARG A 1 262 ? 31.726 50.204 6.442 1.00 24.19 262 ARG A N 1
ATOM 1839 C CA . ARG A 1 262 ? 31.654 48.772 6.163 1.00 21.67 262 ARG A CA 1
ATOM 1840 C C . ARG A 1 262 ? 30.563 48.099 6.968 1.00 22.52 262 ARG A C 1
ATOM 1841 O O . ARG A 1 262 ? 30.353 48.405 8.145 1.00 25.29 262 ARG A O 1
ATOM 1849 N N . VAL A 1 263 ? 29.903 47.143 6.333 1.00 20.47 263 VAL A N 1
ATOM 1850 C CA . VAL A 1 263 ? 28.826 46.399 6.963 1.00 21.15 263 VAL A CA 1
ATOM 1851 C C . VAL A 1 263 ? 29.098 44.900 6.834 1.00 22.12 263 VAL A C 1
ATOM 1852 O O . VAL A 1 263 ? 29.564 44.448 5.791 1.00 21.77 263 VAL A O 1
ATOM 1856 N N . SER A 1 264 ? 28.830 44.147 7.901 1.00 20.44 264 SER A N 1
ATOM 1857 C CA . SER A 1 264 ? 28.975 42.689 7.880 1.00 21.10 264 SER A CA 1
ATOM 1858 C C . SER A 1 264 ? 27.618 42.122 8.298 1.00 21.64 264 SER A C 1
ATOM 1859 O O . SER A 1 264 ? 27.115 42.438 9.382 1.00 22.63 264 SER A O 1
ATOM 1862 N N . LEU A 1 265 ? 27.026 41.295 7.442 1.00 21.32 265 LEU A N 1
ATOM 1863 C CA . LEU A 1 265 ? 25.721 40.704 7.730 1.00 22.41 265 LEU A CA 1
ATOM 1864 C C . LEU A 1 265 ? 25.811 39.214 8.042 1.00 23.02 265 LEU A C 1
ATOM 1865 O O . LEU A 1 265 ? 26.139 38.408 7.166 1.00 22.83 265 LEU A O 1
ATOM 1870 N N . LEU A 1 266 ? 25.534 38.862 9.298 1.00 22.37 266 LEU A N 1
ATOM 1871 C CA . LEU A 1 266 ? 25.547 37.472 9.749 1.00 23.22 266 LEU A CA 1
ATOM 1872 C C . LEU A 1 266 ? 24.117 37.011 10.054 1.00 24.28 266 LEU A C 1
ATOM 1873 O O . LEU A 1 266 ? 23.723 35.919 9.673 1.00 23.61 266 LEU A O 1
ATOM 1878 N N . GLY A 1 267 ? 23.349 37.854 10.740 1.00 24.44 267 GLY A N 1
ATOM 1879 C CA . GLY A 1 267 ? 21.980 37.505 11.086 1.00 24.90 267 GLY A CA 1
ATOM 1880 C C . GLY A 1 267 ? 21.109 37.123 9.899 1.00 25.69 267 GLY A C 1
ATOM 1881 O O . GLY A 1 267 ? 21.221 37.703 8.815 1.00 25.63 267 GLY A O 1
ATOM 1882 N N . LEU A 1 268 ? 20.233 36.145 10.109 1.00 25.21 268 LEU A N 1
ATOM 1883 C CA . LEU A 1 268 ? 19.329 35.668 9.064 1.00 26.02 268 LEU A CA 1
ATOM 1884 C C . LEU A 1 268 ? 17.906 36.150 9.339 1.00 27.22 268 LEU A C 1
ATOM 1885 O O . LEU A 1 268 ? 17.392 36.005 10.451 1.00 26.60 268 LEU A O 1
ATOM 1890 N N . TYR A 1 269 ? 17.280 36.725 8.317 1.00 26.53 269 TYR A N 1
ATOM 1891 C CA . TYR A 1 269 ? 15.939 37.292 8.436 1.00 29.19 269 TYR A CA 1
ATOM 1892 C C . TYR A 1 269 ? 14.787 36.301 8.249 1.00 29.42 269 TYR A C 1
ATOM 1893 O O . TYR A 1 269 ? 14.968 35.223 7.685 1.00 28.88 269 TYR A O 1
ATOM 1902 N N . PRO A 1 270 ? 13.583 36.660 8.731 1.00 31.34 270 PRO A N 1
ATOM 1903 C CA . PRO A 1 270 ? 12.393 35.806 8.616 1.00 32.93 270 PRO A CA 1
ATOM 1904 C C . PRO A 1 270 ? 12.084 35.509 7.157 1.00 33.74 270 PRO A C 1
ATOM 1905 O O . PRO A 1 270 ? 11.687 34.398 6.808 1.00 36.51 270 PRO A O 1
ATOM 1909 N N . GLY A 1 271 ? 12.275 36.518 6.311 1.00 34.11 271 GLY A N 1
ATOM 1910 C CA . GLY A 1 271 ? 12.032 36.374 4.887 1.00 33.52 271 GLY A CA 1
ATOM 1911 C C . GLY A 1 271 ? 12.785 37.468 4.154 1.00 34.75 271 GLY A C 1
ATOM 1912 O O . GLY A 1 271 ? 13.821 37.931 4.636 1.00 35.12 271 GLY A O 1
ATOM 1913 N N . LYS A 1 272 ? 12.280 37.888 2.999 1.00 33.52 272 LYS A N 1
ATOM 1914 C CA . LYS A 1 272 ? 12.935 38.943 2.239 1.00 32.84 272 LYS A CA 1
ATOM 1915 C C . LYS A 1 272 ? 12.817 40.236 3.018 1.00 32.91 272 LYS A C 1
ATOM 1916 O O . LYS A 1 272 ? 11.985 40.349 3.917 1.00 32.28 272 LYS A O 1
ATOM 1922 N N . VAL A 1 273 ? 13.657 41.210 2.686 1.00 31.36 273 VAL A N 1
ATOM 1923 C CA . VAL A 1 273 ? 13.599 42.497 3.357 1.00 31.60 273 VAL A CA 1
ATOM 1924 C C . VAL A 1 273 ? 13.488 43.579 2.298 1.00 31.47 273 VAL A C 1
ATOM 1925 O O . VAL A 1 273 ? 13.978 43.426 1.181 1.00 32.57 273 VAL A O 1
ATOM 1929 N N . THR A 1 274 ? 12.814 44.664 2.651 1.00 30.38 274 THR A N 1
ATOM 1930 C CA . THR A 1 274 ? 12.615 45.776 1.742 1.00 31.49 274 THR A CA 1
ATOM 1931 C C . THR A 1 274 ? 13.543 46.871 2.223 1.00 31.89 274 THR A C 1
ATOM 1932 O O . THR A 1 274 ? 13.408 47.364 3.343 1.00 33.24 274 THR A O 1
ATOM 1936 N N . ILE A 1 275 ? 14.493 47.243 1.375 1.00 31.58 275 ILE A N 1
ATOM 1937 C CA . ILE A 1 275 ? 15.488 48.234 1.750 1.00 30.40 275 ILE A CA 1
ATOM 1938 C C . ILE A 1 275 ? 15.693 49.331 0.722 1.00 28.65 275 ILE A C 1
ATOM 1939 O O . ILE A 1 275 ? 15.602 49.101 -0.484 1.00 28.77 275 ILE A O 1
ATOM 1944 N N . ASP A 1 276 ? 15.988 50.526 1.220 1.00 28.30 276 ASP A N 1
ATOM 1945 C CA . ASP A 1 276 ? 16.244 51.676 0.368 1.00 29.00 276 ASP A CA 1
ATOM 1946 C C . ASP A 1 276 ? 17.696 51.629 -0.105 1.00 29.30 276 ASP A C 1
ATOM 1947 O O . ASP A 1 276 ? 18.568 52.277 0.478 1.00 28.49 276 ASP A O 1
ATOM 1952 N N . PHE A 1 277 ? 17.949 50.855 -1.158 1.00 28.21 277 PHE A N 1
ATOM 1953 C CA . PHE A 1 277 ? 19.294 50.722 -1.715 1.00 28.53 277 PHE A CA 1
ATOM 1954 C C . PHE A 1 277 ? 19.885 52.046 -2.197 1.00 28.90 277 PHE A C 1
ATOM 1955 O O . PHE A 1 277 ? 21.057 52.337 -1.947 1.00 27.67 277 PHE A O 1
ATOM 1963 N N . ASN A 1 278 ? 19.075 52.843 -2.892 1.00 28.01 278 ASN A N 1
ATOM 1964 C CA . ASN A 1 278 ? 19.538 54.120 -3.427 1.00 28.47 278 ASN A CA 1
ATOM 1965 C C . ASN A 1 278 ? 20.241 55.036 -2.437 1.00 28.70 278 ASN A C 1
ATOM 1966 O O . ASN A 1 278 ? 21.378 55.453 -2.665 1.00 28.23 278 ASN A O 1
ATOM 1971 N N . ASN A 1 279 ? 19.562 55.353 -1.341 1.00 28.95 279 ASN A N 1
ATOM 1972 C CA . ASN A 1 279 ? 20.110 56.265 -0.352 1.00 28.94 279 ASN A CA 1
ATOM 1973 C C . ASN A 1 279 ? 21.012 55.662 0.712 1.00 28.66 279 ASN A C 1
ATOM 1974 O O . ASN A 1 279 ? 21.960 56.312 1.150 1.00 29.82 279 ASN A O 1
ATOM 1979 N N . LEU A 1 280 ? 20.731 54.431 1.129 1.00 27.15 280 LEU A N 1
ATOM 1980 C CA . LEU A 1 280 ? 21.521 53.814 2.192 1.00 26.94 280 LEU A CA 1
ATOM 1981 C C . LEU A 1 280 ? 22.757 53.015 1.781 1.00 26.71 280 LEU A C 1
ATOM 1982 O O . LEU A 1 280 ? 23.714 52.913 2.550 1.00 26.82 280 LEU A O 1
ATOM 1987 N N . ILE A 1 281 ? 22.740 52.450 0.580 1.00 25.19 281 ILE A N 1
ATOM 1988 C CA . ILE A 1 281 ? 23.861 51.650 0.119 1.00 23.87 281 ILE A CA 1
ATOM 1989 C C . ILE A 1 281 ? 24.620 52.280 -1.038 1.00 23.75 281 ILE A C 1
ATOM 1990 O O . ILE A 1 281 ? 25.833 52.429 -0.973 1.00 23.41 281 ILE A O 1
ATOM 1995 N N . ILE A 1 282 ? 23.900 52.658 -2.087 1.00 23.16 282 ILE A N 1
ATOM 1996 C CA . ILE A 1 282 ? 24.517 53.250 -3.263 1.00 23.88 282 ILE A CA 1
ATOM 1997 C C . ILE A 1 282 ? 25.065 54.656 -3.024 1.00 24.48 282 ILE A C 1
ATOM 1998 O O . ILE A 1 282 ? 26.263 54.891 -3.196 1.00 23.61 282 ILE A O 1
ATOM 2003 N N . PHE A 1 283 ? 24.207 55.589 -2.621 1.00 24.10 283 PHE A N 1
ATOM 2004 C CA . PHE A 1 283 ? 24.672 56.949 -2.382 1.00 25.70 283 PHE A CA 1
ATOM 2005 C C . PHE A 1 283 ? 25.649 57.053 -1.208 1.00 25.44 283 PHE A C 1
ATOM 2006 O O . PHE A 1 283 ? 26.424 58.007 -1.132 1.00 24.28 283 PHE A O 1
ATOM 2014 N N . LYS A 1 284 ? 25.624 56.081 -0.300 1.00 25.67 284 LYS A N 1
ATOM 2015 C CA . LYS A 1 284 ? 26.555 56.096 0.830 1.00 26.41 284 LYS A CA 1
ATOM 2016 C C . LYS A 1 284 ? 27.814 55.289 0.500 1.00 25.83 284 LYS A C 1
ATOM 2017 O O . LYS A 1 284 ? 28.696 55.138 1.337 1.00 28.10 284 LYS A O 1
ATOM 2023 N N . ALA A 1 285 ? 27.891 54.781 -0.729 1.00 25.28 285 ALA A N 1
ATOM 2024 C CA . ALA A 1 285 ? 29.049 54.014 -1.193 1.00 24.07 285 ALA A CA 1
ATOM 2025 C C . ALA A 1 285 ? 29.545 52.996 -0.169 1.00 24.40 285 ALA A C 1
ATOM 2026 O O . ALA A 1 285 ? 30.748 52.912 0.113 1.00 22.72 285 ALA A O 1
ATOM 2028 N N . LEU A 1 286 ? 28.627 52.224 0.393 1.00 22.35 286 LEU A N 1
ATOM 2029 C CA . LEU A 1 286 ? 29.018 51.248 1.398 1.00 22.81 286 LEU A CA 1
ATOM 2030 C C . LEU A 1 286 ? 29.672 50.005 0.822 1.00 22.67 286 LEU A C 1
ATOM 2031 O O . LEU A 1 286 ? 29.559 49.712 -0.373 1.00 21.51 286 LEU A O 1
ATOM 2036 N N . THR A 1 287 ? 30.376 49.299 1.701 1.00 20.98 287 THR A N 1
ATOM 2037 C CA . THR A 1 287 ? 30.991 48.027 1.386 1.00 20.12 287 THR A CA 1
ATOM 2038 C C . THR A 1 287 ? 30.197 47.062 2.276 1.00 20.86 287 THR A C 1
ATOM 2039 O O . THR A 1 287 ? 30.213 47.191 3.505 1.00 20.10 287 THR A O 1
ATOM 2043 N N . ILE A 1 288 ? 29.492 46.119 1.663 1.00 20.06 288 ILE A N 1
ATOM 2044 C CA . ILE A 1 288 ? 28.696 45.153 2.411 1.00 20.47 288 ILE A CA 1
ATOM 2045 C C . ILE A 1 288 ? 29.198 43.732 2.206 1.00 22.43 288 ILE A C 1
ATOM 2046 O O . ILE A 1 288 ? 29.335 43.271 1.069 1.00 22.95 288 ILE A O 1
ATOM 2051 N N . TYR A 1 289 ? 29.471 43.046 3.315 1.00 20.36 289 TYR A N 1
ATOM 2052 C CA . TYR A 1 289 ? 29.933 41.664 3.280 1.00 21.06 289 TYR A CA 1
ATOM 2053 C C . TYR A 1 289 ? 28.867 40.733 3.843 1.00 21.34 289 TYR A C 1
ATOM 2054 O O . TYR A 1 289 ? 28.401 40.923 4.973 1.00 21.94 289 TYR A O 1
ATOM 2063 N N . GLY A 1 290 ? 28.473 39.740 3.055 1.00 22.30 290 GLY A N 1
ATOM 2064 C CA . GLY A 1 290 ? 27.522 38.757 3.537 1.00 22.01 290 GLY A CA 1
ATOM 2065 C C . GLY A 1 290 ? 28.411 37.766 4.261 1.00 21.93 290 GLY A C 1
ATOM 2066 O O . GLY A 1 290 ? 29.420 37.333 3.707 1.00 21.98 290 GLY A O 1
ATOM 2067 N N . ILE A 1 291 ? 28.062 37.400 5.489 1.00 21.96 291 ILE A N 1
ATOM 2068 C CA . ILE A 1 291 ? 28.901 36.496 6.263 1.00 23.71 291 ILE A CA 1
ATOM 2069 C C . ILE A 1 291 ? 28.242 35.144 6.503 1.00 27.87 291 ILE A C 1
ATOM 2070 O O . ILE A 1 291 ? 27.081 35.037 6.882 1.00 26.19 291 ILE A O 1
ATOM 2075 N N . THR A 1 292 ? 29.047 34.102 6.241 1.00 30.18 292 THR A N 1
ATOM 2076 C CA . THR A 1 292 ? 28.717 32.781 6.717 1.00 36.85 292 THR A CA 1
ATOM 2077 C C . THR A 1 292 ? 30.034 32.052 7.059 1.00 41.14 292 THR A C 1
ATOM 2078 O O . THR A 1 292 ? 31.120 32.446 6.652 1.00 44.25 292 THR A O 1
ATOM 2082 N N . GLY A 1 293 ? 29.936 31.006 7.883 1.00 45.02 293 GLY A N 1
ATOM 2083 C CA . GLY A 1 293 ? 31.156 30.484 8.487 1.00 49.38 293 GLY A CA 1
ATOM 2084 C C . GLY A 1 293 ? 32.264 30.171 7.464 1.00 51.89 293 GLY A C 1
ATOM 2085 O O . GLY A 1 293 ? 32.059 29.564 6.415 1.00 53.02 293 GLY A O 1
ATOM 2086 N N . ARG A 1 294 ? 33.502 30.627 7.796 1.00 53.60 294 ARG A N 1
ATOM 2087 C CA . ARG A 1 294 ? 34.621 30.280 6.927 1.00 54.90 294 ARG A CA 1
ATOM 2088 C C . ARG A 1 294 ? 34.864 28.779 6.944 1.00 54.80 294 ARG A C 1
ATOM 2089 O O . ARG A 1 294 ? 34.982 28.130 5.912 1.00 55.28 294 ARG A O 1
ATOM 2097 N N . HIS A 1 295 ? 34.974 28.318 8.175 1.00 55.94 295 HIS A N 1
ATOM 2098 C CA . HIS A 1 295 ? 35.308 26.895 8.250 1.00 55.48 295 HIS A CA 1
ATOM 2099 C C . HIS A 1 295 ? 36.646 26.548 7.591 1.00 54.12 295 HIS A C 1
ATOM 2100 O O . HIS A 1 295 ? 36.914 25.405 7.247 1.00 52.47 295 HIS A O 1
ATOM 2107 N N . LEU A 1 296 ? 37.492 27.572 7.364 1.00 53.88 296 LEU A N 1
ATOM 2108 C CA . LEU A 1 296 ? 38.842 27.194 7.039 1.00 51.68 296 LEU A CA 1
ATOM 2109 C C . LEU A 1 296 ? 39.815 27.581 8.147 1.00 49.58 296 LEU A C 1
ATOM 2110 O O . LEU A 1 296 ? 39.581 28.452 8.985 1.00 49.68 296 LEU A O 1
ATOM 2115 N N . TRP A 1 297 ? 40.914 26.844 8.128 1.00 45.85 297 TRP A N 1
ATOM 2116 C CA . TRP A 1 297 ? 41.884 26.931 9.200 1.00 41.52 297 TRP A CA 1
ATOM 2117 C C . TRP A 1 297 ? 42.295 28.368 9.577 1.00 37.52 297 TRP A C 1
ATOM 2118 O O . TRP A 1 297 ? 42.728 28.640 10.686 1.00 33.43 297 TRP A O 1
ATOM 2129 N N . GLU A 1 298 ? 42.202 29.310 8.608 1.00 34.18 298 GLU A N 1
ATOM 2130 C CA . GLU A 1 298 ? 42.723 30.663 8.894 1.00 33.00 298 GLU A CA 1
ATOM 2131 C C . GLU A 1 298 ? 41.988 31.392 10.038 1.00 30.27 298 GLU A C 1
ATOM 2132 O O . GLU A 1 298 ? 42.590 32.028 10.894 1.00 26.77 298 GLU A O 1
ATOM 2138 N N . THR A 1 299 ? 40.681 31.160 9.950 1.00 26.35 299 THR A N 1
ATOM 2139 C CA . THR A 1 299 ? 39.754 31.655 10.960 1.00 26.38 299 THR A CA 1
ATOM 2140 C C . THR A 1 299 ? 40.040 30.944 12.282 1.00 25.23 299 THR A C 1
ATOM 2141 O O . THR A 1 299 ? 40.021 31.568 13.340 1.00 24.08 299 THR A O 1
ATOM 2145 N N . TRP A 1 300 ? 40.322 29.644 12.220 1.00 22.62 300 TRP A N 1
ATOM 2146 C CA . TRP A 1 300 ? 40.614 28.894 13.439 1.00 23.47 300 TRP A CA 1
ATOM 2147 C C . TRP A 1 300 ? 41.918 29.365 14.073 1.00 22.82 300 TRP A C 1
ATOM 2148 O O . TRP A 1 300 ? 42.045 29.400 15.296 1.00 21.65 300 TRP A O 1
ATOM 2159 N N . TYR A 1 301 ? 42.891 29.733 13.247 1.00 21.95 301 TYR A N 1
ATOM 2160 C CA . TYR A 1 301 ? 44.153 30.234 13.780 1.00 22.21 301 TYR A CA 1
ATOM 2161 C C . TYR A 1 301 ? 43.919 31.542 14.524 1.00 20.83 301 TYR A C 1
ATOM 2162 O O . TYR A 1 301 ? 44.479 31.772 15.596 1.00 20.87 301 TYR A O 1
ATOM 2171 N N . THR A 1 302 ? 43.094 32.409 13.947 1.00 21.14 302 THR A N 1
ATOM 2172 C CA . THR A 1 302 ? 42.796 33.697 14.565 1.00 21.58 302 THR A CA 1
ATOM 2173 C C . THR A 1 302 ? 42.064 33.477 15.886 1.00 21.50 302 THR A C 1
ATOM 2174 O O . THR A 1 302 ? 42.411 34.072 16.907 1.00 21.68 302 THR A O 1
ATOM 2178 N N . VAL A 1 303 ? 41.054 32.614 15.861 1.00 21.63 303 VAL A N 1
ATOM 2179 C CA . VAL A 1 303 ? 40.281 32.314 17.064 1.00 21.94 303 VAL A CA 1
ATOM 2180 C C . VAL A 1 303 ? 41.166 31.773 18.182 1.00 22.56 303 VAL A C 1
ATOM 2181 O O . VAL A 1 303 ? 41.075 32.215 19.328 1.00 22.40 303 VAL A O 1
ATOM 2185 N N . SER A 1 304 ? 42.027 30.819 17.844 1.00 23.85 304 SER A N 1
ATOM 2186 C CA . SER A 1 304 ? 42.922 30.211 18.825 1.00 24.88 304 SER A CA 1
ATOM 2187 C C . SER A 1 304 ? 43.835 31.248 19.488 1.00 24.47 304 SER A C 1
ATOM 2188 O O . SER A 1 304 ? 43.981 31.271 20.711 1.00 25.10 304 SER A O 1
ATOM 2191 N N . ARG A 1 305 ? 44.450 32.106 18.682 1.00 25.23 305 ARG A N 1
ATOM 2192 C CA . ARG A 1 305 ? 45.340 33.139 19.216 1.00 24.67 305 ARG A CA 1
ATOM 2193 C C . ARG A 1 305 ? 44.595 34.120 20.115 1.00 23.36 305 ARG A C 1
ATOM 2194 O O . ARG A 1 305 ? 45.110 34.525 21.162 1.00 23.84 305 ARG A O 1
ATOM 2202 N N . LEU A 1 306 ? 43.393 34.518 19.706 1.00 21.13 306 LEU A N 1
ATOM 2203 C CA . LEU A 1 306 ? 42.610 35.443 20.519 1.00 22.62 306 LEU A CA 1
ATOM 2204 C C . LEU A 1 306 ? 42.260 34.772 21.853 1.00 22.44 306 LEU A C 1
ATOM 2205 O O . LEU A 1 306 ? 42.235 35.422 22.899 1.00 23.62 306 LEU A O 1
ATOM 2210 N N . LEU A 1 307 ? 42.000 33.471 21.818 1.00 22.35 307 LEU A N 1
ATOM 2211 C CA . LEU A 1 307 ? 41.688 32.754 23.046 1.00 25.09 307 LEU A CA 1
ATOM 2212 C C . LEU A 1 307 ? 42.926 32.703 23.934 1.00 26.32 307 LEU A C 1
ATOM 2213 O O . LEU A 1 307 ? 42.842 32.950 25.130 1.00 26.09 307 LEU A O 1
ATOM 2218 N N . GLN A 1 308 ? 44.076 32.399 23.336 1.00 27.04 308 GLN A N 1
ATOM 2219 C CA . GLN A 1 308 ? 45.335 32.331 24.079 1.00 28.32 308 GLN A CA 1
ATOM 2220 C C . GLN A 1 308 ? 45.748 33.689 24.643 1.00 28.41 308 GLN A C 1
ATOM 2221 O O . GLN A 1 308 ? 46.469 33.757 25.640 1.00 28.08 308 GLN A O 1
ATOM 2227 N N . SER A 1 309 ? 45.305 34.765 24.000 1.00 25.74 309 SER A N 1
ATOM 2228 C CA . SER A 1 309 ? 45.669 36.111 24.436 1.00 26.07 309 SER A CA 1
ATOM 2229 C C . SER A 1 309 ? 45.016 36.539 25.748 1.00 26.77 309 SER A C 1
ATOM 2230 O O . SER A 1 309 ? 45.508 37.446 26.421 1.00 27.92 309 SER A O 1
ATOM 2233 N N . GLY A 1 310 ? 43.910 35.898 26.104 1.00 26.51 310 GLY A N 1
ATOM 2234 C CA . GLY A 1 310 ? 43.218 36.253 27.332 1.00 27.24 310 GLY A CA 1
ATOM 2235 C C . GLY A 1 310 ? 42.441 37.554 27.201 1.00 28.11 310 GLY A C 1
ATOM 2236 O O . GLY A 1 310 ? 41.887 38.054 28.181 1.00 28.03 310 GLY A O 1
ATOM 2237 N N . LYS A 1 311 ? 42.387 38.103 25.990 1.00 26.94 311 LYS A N 1
ATOM 2238 C CA . LYS A 1 311 ? 41.682 39.362 25.757 1.00 27.42 311 LYS A CA 1
ATOM 2239 C C . LYS A 1 311 ? 40.181 39.214 25.496 1.00 26.51 311 LYS A C 1
ATOM 2240 O O . LYS A 1 311 ? 39.457 40.209 25.486 1.00 28.49 311 LYS A O 1
ATOM 2246 N N . LEU A 1 312 ? 39.713 37.992 25.260 1.00 25.20 312 LEU A N 1
ATOM 2247 C CA . LEU A 1 312 ? 38.285 37.780 25.015 1.00 26.00 312 LEU A CA 1
ATOM 2248 C C . LEU A 1 312 ? 37.563 37.621 26.350 1.00 26.59 312 LEU A C 1
ATOM 2249 O O . LEU A 1 312 ? 37.824 36.681 27.093 1.00 27.52 312 LEU A O 1
ATOM 2254 N N . ASN A 1 313 ? 36.649 38.537 26.652 1.00 27.26 313 ASN A N 1
ATOM 2255 C CA . ASN A 1 313 ? 35.910 38.479 27.915 1.00 26.04 313 ASN A CA 1
ATOM 2256 C C . ASN A 1 313 ? 34.717 37.541 27.748 1.00 27.03 313 ASN A C 1
ATOM 2257 O O . ASN A 1 313 ? 33.577 37.983 27.587 1.00 24.83 313 ASN A O 1
ATOM 2262 N N . LEU A 1 314 ? 34.992 36.240 27.810 1.00 24.93 314 LEU A N 1
ATOM 2263 C CA . LEU A 1 314 ? 33.967 35.225 27.615 1.00 25.85 314 LEU A CA 1
ATOM 2264 C C . LEU A 1 314 ? 33.178 34.775 28.849 1.00 28.23 314 LEU A C 1
ATOM 2265 O O . LEU A 1 314 ? 32.084 34.223 28.712 1.00 27.62 314 LEU A O 1
ATOM 2270 N N . ASP A 1 315 ? 33.717 34.995 30.045 1.00 29.37 315 ASP A N 1
ATOM 2271 C CA . ASP A 1 315 ? 33.018 34.563 31.258 1.00 31.78 315 ASP A CA 1
ATOM 2272 C C . ASP A 1 315 ? 31.554 34.989 31.362 1.00 30.49 315 ASP A C 1
ATOM 2273 O O . ASP A 1 315 ? 30.698 34.182 31.718 1.00 31.73 315 ASP A O 1
ATOM 2278 N N . PRO A 1 316 ? 31.241 36.257 31.057 1.00 30.42 316 PRO A N 1
ATOM 2279 C CA . PRO A 1 316 ? 29.841 36.691 31.150 1.00 29.63 316 PRO A CA 1
ATOM 2280 C C . PRO A 1 316 ? 28.923 36.016 30.131 1.00 30.51 316 PRO A C 1
ATOM 2281 O O . PRO A 1 316 ? 27.708 35.940 30.332 1.00 30.25 316 PRO A O 1
ATOM 2285 N N . ILE A 1 317 ? 29.500 35.532 29.033 1.00 28.03 317 ILE A N 1
ATOM 2286 C CA . ILE A 1 317 ? 28.710 34.884 27.993 1.00 26.03 317 ILE A CA 1
ATOM 2287 C C . ILE A 1 317 ? 28.251 33.486 28.403 1.00 26.11 317 ILE A C 1
ATOM 2288 O O . ILE A 1 317 ? 27.170 33.053 28.030 1.00 26.12 317 ILE A O 1
ATOM 2293 N N . ILE A 1 318 ? 29.074 32.777 29.163 1.00 27.21 318 ILE A N 1
ATOM 2294 C CA . ILE A 1 318 ? 28.707 31.441 29.624 1.00 28.52 318 ILE A CA 1
ATOM 2295 C C . ILE A 1 318 ? 27.849 31.614 30.880 1.00 29.65 318 ILE A C 1
ATOM 2296 O O . ILE A 1 318 ? 28.361 31.707 31.991 1.00 29.80 318 ILE A O 1
ATOM 2301 N N . THR A 1 319 ? 26.539 31.670 30.678 1.00 30.53 319 THR A N 1
ATOM 2302 C CA . THR A 1 319 ? 25.588 31.865 31.760 1.00 31.73 319 THR A CA 1
ATOM 2303 C C . THR A 1 319 ? 25.211 30.577 32.471 1.00 33.44 319 THR A C 1
ATOM 2304 O O . THR A 1 319 ? 24.783 30.605 33.625 1.00 35.67 319 THR A O 1
ATOM 2308 N N . HIS A 1 320 ? 25.374 29.448 31.791 1.00 34.18 320 HIS A N 1
ATOM 2309 C CA . HIS A 1 320 ? 25.012 28.165 32.373 1.00 35.04 320 HIS A CA 1
ATOM 2310 C C . HIS A 1 320 ? 26.026 27.065 32.096 1.00 35.18 320 HIS A C 1
ATOM 2311 O O . HIS A 1 320 ? 26.410 26.831 30.946 1.00 34.85 320 HIS A O 1
ATOM 2318 N N . LYS A 1 321 ? 26.452 26.395 33.161 1.00 34.85 321 LYS A N 1
ATOM 2319 C CA . LYS A 1 321 ? 27.395 25.289 33.063 1.00 37.11 321 LYS A CA 1
ATOM 2320 C C . LYS A 1 321 ? 26.796 24.094 33.783 1.00 36.93 321 LYS A C 1
ATOM 2321 O O . LYS A 1 321 ? 26.631 24.111 35.000 1.00 38.45 321 LYS A O 1
ATOM 2327 N N . TYR A 1 322 ? 26.458 23.061 33.024 1.00 36.39 322 TYR A N 1
ATOM 2328 C CA . TYR A 1 322 ? 25.864 21.859 33.592 1.00 36.73 322 TYR A CA 1
ATOM 2329 C C . TYR A 1 322 ? 26.885 20.735 33.702 1.00 37.90 322 TYR A C 1
ATOM 2330 O O . TYR A 1 322 ? 27.736 20.566 32.828 1.00 35.53 322 TYR A O 1
ATOM 2339 N N . LYS A 1 323 ? 26.797 19.973 34.786 1.00 37.61 323 LYS A N 1
ATOM 2340 C CA . LYS A 1 323 ? 27.689 18.846 34.994 1.00 38.30 323 LYS A CA 1
ATOM 2341 C C . LYS A 1 323 ? 26.925 17.642 34.464 1.00 37.76 323 LYS A C 1
ATOM 2342 O O . LYS A 1 323 ? 25.942 17.209 35.067 1.00 39.30 323 LYS A O 1
ATOM 2348 N N . GLY A 1 324 ? 27.363 17.113 33.327 1.00 34.58 324 GLY A N 1
ATOM 2349 C CA . GLY A 1 324 ? 26.673 15.980 32.742 1.00 32.68 324 GLY A CA 1
ATOM 2350 C C . GLY A 1 324 ? 25.523 16.443 31.866 1.00 31.97 324 GLY A C 1
ATOM 2351 O O . GLY A 1 324 ? 25.257 17.641 31.770 1.00 32.78 324 GLY A O 1
ATOM 2352 N N . PHE A 1 325 ? 24.832 15.494 31.243 1.00 30.89 325 PHE A N 1
ATOM 2353 C CA . PHE A 1 325 ? 23.719 15.788 30.344 1.00 31.96 325 PHE A CA 1
ATOM 2354 C C . PHE A 1 325 ? 22.332 15.636 30.960 1.00 34.10 325 PHE A C 1
ATOM 2355 O O . PHE A 1 325 ? 21.334 15.956 30.319 1.00 32.99 325 PHE A O 1
ATOM 2363 N N . ASP A 1 326 ? 22.270 15.133 32.188 1.00 36.77 326 ASP A N 1
ATOM 2364 C CA . ASP A 1 326 ? 20.996 14.896 32.867 1.00 38.91 326 ASP A CA 1
ATOM 2365 C C . ASP A 1 326 ? 19.961 16.021 32.825 1.00 38.92 326 ASP A C 1
ATOM 2366 O O . ASP A 1 326 ? 18.773 15.760 32.620 1.00 39.55 326 ASP A O 1
ATOM 2371 N N . LYS A 1 327 ? 20.397 17.264 33.009 1.00 39.46 327 LYS A N 1
ATOM 2372 C CA . LYS A 1 327 ? 19.471 18.398 32.994 1.00 40.02 327 LYS A CA 1
ATOM 2373 C C . LYS A 1 327 ? 19.309 19.029 31.619 1.00 40.88 327 LYS A C 1
ATOM 2374 O O . LYS A 1 327 ? 19.053 20.229 31.510 1.00 41.36 327 LYS A O 1
ATOM 2380 N N . TYR A 1 328 ? 19.429 18.229 30.567 1.00 40.52 328 TYR A N 1
ATOM 2381 C CA . TYR A 1 328 ? 19.320 18.770 29.218 1.00 41.55 328 TYR A CA 1
ATOM 2382 C C . TYR A 1 328 ? 17.990 19.472 28.928 1.00 42.97 328 TYR A C 1
ATOM 2383 O O . TYR A 1 328 ? 17.975 20.537 28.303 1.00 41.86 328 TYR A O 1
ATOM 2392 N N . GLU A 1 329 ? 16.880 18.886 29.377 1.00 42.73 329 GLU A N 1
ATOM 2393 C CA . GLU A 1 329 ? 15.565 19.479 29.138 1.00 44.42 329 GLU A CA 1
ATOM 2394 C C . GLU A 1 329 ? 15.458 20.887 29.704 1.00 43.78 329 GLU A C 1
ATOM 2395 O O . GLU A 1 329 ? 14.910 21.783 29.065 1.00 43.24 329 GLU A O 1
ATOM 2401 N N . GLU A 1 330 ? 15.980 21.075 30.909 1.00 43.59 330 GLU A N 1
ATOM 2402 C CA . GLU A 1 330 ? 15.957 22.378 31.553 1.00 43.66 330 GLU A CA 1
ATOM 2403 C C . GLU A 1 330 ? 16.779 23.370 30.736 1.00 42.82 330 GLU A C 1
ATOM 2404 O O . GLU A 1 330 ? 16.391 24.528 30.570 1.00 40.85 330 GLU A O 1
ATOM 2410 N N . ALA A 1 331 ? 17.919 22.906 30.230 1.00 41.32 331 ALA A N 1
ATOM 2411 C CA . ALA A 1 331 ? 18.808 23.752 29.440 1.00 40.85 331 ALA A CA 1
ATOM 2412 C C . ALA A 1 331 ? 18.117 24.288 28.192 1.00 40.29 331 ALA A C 1
ATOM 2413 O O . ALA A 1 331 ? 18.109 25.495 27.950 1.00 38.89 331 ALA A O 1
ATOM 2415 N N . PHE A 1 332 ? 17.538 23.391 27.400 1.00 39.36 332 PHE A N 1
ATOM 2416 C CA . PHE A 1 332 ? 16.853 23.792 26.178 1.00 40.22 332 PHE A CA 1
ATOM 2417 C C . PHE A 1 332 ? 15.696 24.746 26.458 1.00 41.91 332 PHE A C 1
ATOM 2418 O O . PHE A 1 332 ? 15.455 25.676 25.689 1.00 41.24 332 PHE A O 1
ATOM 2426 N N . GLU A 1 333 ? 14.986 24.523 27.561 1.00 43.81 333 GLU A N 1
ATOM 2427 C CA . GLU A 1 333 ? 13.866 25.385 27.921 1.00 45.97 333 GLU A CA 1
ATOM 2428 C C . GLU A 1 333 ? 14.334 26.800 28.255 1.00 45.41 333 GLU A C 1
ATOM 2429 O O . GLU A 1 333 ? 13.721 27.779 27.829 1.00 44.60 333 GLU A O 1
ATOM 2435 N N . LEU A 1 334 ? 15.421 26.908 29.015 1.00 45.83 334 LEU A N 1
ATOM 2436 C CA . LEU A 1 334 ? 15.958 28.217 29.375 1.00 45.75 334 LEU A CA 1
ATOM 2437 C C . LEU A 1 334 ? 16.352 28.983 28.118 1.00 46.73 334 LEU A C 1
ATOM 2438 O O . LEU A 1 334 ? 16.240 30.207 28.065 1.00 45.57 334 LEU A O 1
ATOM 2451 N N . ARG A 1 336 ? 14.934 28.679 25.031 1.00 53.17 336 ARG A N 1
ATOM 2452 C CA . ARG A 1 336 ? 13.722 29.135 24.360 1.00 54.73 336 ARG A CA 1
ATOM 2453 C C . ARG A 1 336 ? 13.160 30.363 25.065 1.00 54.26 336 ARG A C 1
ATOM 2454 O O . ARG A 1 336 ? 12.591 31.244 24.427 1.00 55.41 336 ARG A O 1
ATOM 2462 N N . ALA A 1 337 ? 13.321 30.411 26.383 1.00 53.89 337 ALA A N 1
ATOM 2463 C CA . ALA A 1 337 ? 12.830 31.532 27.175 1.00 53.25 337 ALA A CA 1
ATOM 2464 C C . ALA A 1 337 ? 13.770 32.728 27.051 1.00 53.10 337 ALA A C 1
ATOM 2465 O O . ALA A 1 337 ? 13.558 33.762 27.686 1.00 54.13 337 ALA A O 1
ATOM 2467 N N . GLY A 1 338 ? 14.808 32.574 26.235 1.00 51.87 338 GLY A N 1
ATOM 2468 C CA . GLY A 1 338 ? 15.769 33.644 26.029 1.00 50.49 338 GLY A CA 1
ATOM 2469 C C . GLY A 1 338 ? 16.500 34.083 27.284 1.00 49.34 338 GLY A C 1
ATOM 2470 O O . GLY A 1 338 ? 16.912 35.237 27.391 1.00 49.08 338 GLY A O 1
ATOM 2471 N N . LYS A 1 339 ? 16.679 33.167 28.230 1.00 48.47 339 LYS A N 1
ATOM 2472 C CA . LYS A 1 339 ? 17.357 33.492 29.480 1.00 47.81 339 LYS A CA 1
ATOM 2473 C C . LYS A 1 339 ? 18.793 32.987 29.542 1.00 46.57 339 LYS A C 1
ATOM 2474 O O . LYS A 1 339 ? 19.341 32.796 30.629 1.00 47.54 339 LYS A O 1
ATOM 2480 N N . THR A 1 340 ? 19.410 32.782 28.384 1.00 43.83 340 THR A N 1
ATOM 2481 C CA . THR A 1 340 ? 20.781 32.285 28.348 1.00 41.64 340 THR A CA 1
ATOM 2482 C C . THR A 1 340 ? 21.687 33.057 27.399 1.00 40.46 340 THR A C 1
ATOM 2483 O O . THR A 1 340 ? 21.225 33.794 26.532 1.00 40.64 340 THR A O 1
ATOM 2487 N N . GLY A 1 341 ? 22.989 32.886 27.595 1.00 40.30 341 GLY A N 1
ATOM 2488 C CA . GLY A 1 341 ? 23.976 33.499 26.725 1.00 40.02 341 GLY A CA 1
ATOM 2489 C C . GLY A 1 341 ? 24.437 32.280 25.952 1.00 38.46 341 GLY A C 1
ATOM 2490 O O . GLY A 1 341 ? 24.000 32.033 24.833 1.00 39.78 341 GLY A O 1
ATOM 2491 N N . LYS A 1 342 ? 25.306 31.503 26.584 1.00 36.51 342 LYS A N 1
ATOM 2492 C CA . LYS A 1 342 ? 25.810 30.257 26.024 1.00 34.22 342 LYS A CA 1
ATOM 2493 C C . LYS A 1 342 ? 25.682 29.210 27.130 1.00 31.88 342 LYS A C 1
ATOM 2494 O O . LYS A 1 342 ? 26.027 29.479 28.281 1.00 30.57 342 LYS A O 1
ATOM 2500 N N . VAL A 1 343 ? 25.161 28.037 26.786 1.00 31.19 343 VAL A N 1
ATOM 2501 C CA . VAL A 1 343 ? 25.016 26.941 27.745 1.00 29.72 343 VAL A CA 1
ATOM 2502 C C . VAL A 1 343 ? 26.083 25.899 27.427 1.00 29.83 343 VAL A C 1
ATOM 2503 O O . VAL A 1 343 ? 26.254 25.504 26.271 1.00 29.33 343 VAL A O 1
ATOM 2507 N N . VAL A 1 344 ? 26.794 25.449 28.453 1.00 29.67 344 VAL A N 1
ATOM 2508 C CA . VAL A 1 344 ? 27.845 24.460 28.269 1.00 30.29 344 VAL A CA 1
ATOM 2509 C C . VAL A 1 344 ? 27.659 23.229 29.155 1.00 31.99 344 VAL A C 1
ATOM 2510 O O . VAL A 1 344 ? 27.313 23.352 30.331 1.00 33.36 344 VAL A O 1
ATOM 2514 N N . PHE A 1 345 ? 27.885 22.047 28.583 1.00 32.25 345 PHE A N 1
ATOM 2515 C CA . PHE A 1 345 ? 27.804 20.792 29.327 1.00 31.16 345 PHE A CA 1
ATOM 2516 C C . PHE A 1 345 ? 29.252 20.398 29.644 1.00 33.00 345 PHE A C 1
ATOM 2517 O O . PHE A 1 345 ? 30.084 20.281 28.738 1.00 32.19 345 PHE A O 1
ATOM 2533 N N . LEU A 1 347 ? 31.897 17.619 31.212 1.00 39.30 347 LEU A N 1
ATOM 2534 C CA . LEU A 1 347 ? 32.014 16.196 31.518 1.00 42.64 347 LEU A CA 1
ATOM 2535 C C . LEU A 1 347 ? 33.329 15.891 32.231 1.00 45.36 347 LEU A C 1
ATOM 2536 O O . LEU A 1 347 ? 34.219 16.765 32.219 1.00 47.98 347 LEU A O 1
#

Foldseek 3Di:
DKWFWPADQAAAIDTDMDDQDDEAPQKFKWFFPKAWDDPVNLCCRRRDPVLVPQADDPATHAQTWTFTQGDYPPDDPDDGGFTWTFQFDDDDPPPCDHGAVGNHHHDRGRMDMDRNVGIDTADVVFDGVLNSCLQLLLLLCCQLVVDQAAAWEEEEEDQALSSLSNLLNNVLRHHPQYEYEDQDPLSQVLSVVQPHPYYHNVVVDPLLVVLCVVVPQATQEYGYDAQELVSVASNLSRHGQQHEYEYAHHHPDDHDYDCVPRPVVSVYHYHYTDRPSDVVSSVVSNVSSVVVSRSCPSQAPEEEEHCVCVVVVSVVCVSVHRMYMYD